Protein AF-A0A7W1CEH8-F1 (afdb_monomer)

Nearest PDB structures (foldseek):
  4mt0-assembly1_A  TM=3.495E-01  e=8.720E-01  Neisseria gonorrhoeae
  2zen-assembly1_A  TM=2.338E-01  e=1.319E+00  Homo sapiens
  3pbe-assembly1_A  TM=2.340E-01  e=1.484E+00  Homo sapiens
  2zeo-assembly1_A  TM=2.337E-01  e=1.772E+00  Homo sapiens
  1ek9-assembly1_A  TM=2.475E-01  e=8.737E+00  Escherichia coli

Foldseek 3Di:
DDDPDDDPPPDDDDDDDDDDDDDDDDDDDPDDDPDDDDPVNVLVVVQVVLVVLLVVQQADWDKDKDKDWDADPVRDTDDIKIWIWGWGWDQQPQDNLQIWIATQTQDIPNHGDPPSVVVVVVLVVVLVVDPHSVVSRVSRQVNQCPRPDLERAICCVSRPPVCSHPLNVVQKDKDFDDWDADPNDIDTDMDMDGNHDHLQWDWPPDDPDSGTYIGGNNRDPPVVSVVVVVVD

Solvent-accessible surface area (backbone atoms only — not comparable to full-atom values): 14421 Å² total; per-residue (Å²): 139,84,81,84,79,81,81,81,79,82,81,79,82,84,80,84,87,77,92,77,84,91,74,90,77,80,87,84,70,88,73,75,78,75,75,83,80,50,68,68,58,52,46,54,55,51,28,53,51,38,52,54,49,33,66,66,46,54,77,40,73,46,81,42,78,49,76,47,72,41,60,49,101,84,69,49,80,59,65,69,48,40,39,32,22,47,32,33,42,43,64,34,93,77,33,82,85,43,68,43,69,40,51,52,54,45,27,48,73,86,40,74,46,78,66,41,68,61,49,49,52,62,45,50,59,54,43,73,67,41,91,45,46,67,57,32,51,50,54,36,52,56,60,46,42,72,82,47,71,62,45,41,77,46,47,61,85,61,44,51,71,52,66,44,37,80,91,42,32,82,24,42,47,76,42,81,74,51,74,48,77,55,98,91,36,85,42,80,42,71,48,74,46,80,77,49,86,45,100,40,52,46,68,53,84,84,61,100,54,97,45,49,36,40,42,58,53,88,74,70,55,72,79,56,53,52,52,65,58,71,76,105

Radius of gyration: 21.06 Å; Cα contacts (8 Å, |Δi|>4): 273; chains: 1; bounding box: 41×47×66 Å

pLDDT: mean 75.73, std 22.01, range [20.2, 96.62]

Mean predicted aligned error: 11.99 Å

Secondary structure (DSSP, 8-state):
-----------------------PPPPPP--PPPPPPPHHHHHHHHHHHHHHHHHHHTT-EEEEEEEEEEE-TTS-EEEEEEEEEEEEEEEPSS-TT-EEEEEEEEEETTEEPTTHHHHHHHHHHHHHT-SSHHHHHHHHHHHHTTS--SEEEESTTTSTTGGGSTTTGGGEEEEEEEEEEETTEEEEEEEEEE-S--TTEEESSS-SSSSEEEEE--S--HHHHHHHHHT-

Structure (mmCIF, N/CA/C/O backbone):
data_AF-A0A7W1CEH8-F1
#
_entry.id   AF-A0A7W1CEH8-F1
#
loop_
_atom_site.group_PDB
_atom_site.id
_atom_site.type_symbol
_atom_site.label_atom_id
_atom_site.label_alt_id
_atom_site.label_comp_id
_atom_site.label_asym_id
_atom_site.label_entity_id
_atom_site.label_seq_id
_atom_site.pdbx_PDB_ins_code
_atom_site.Cartn_x
_atom_site.Cartn_y
_atom_site.Cartn_z
_atom_site.occupancy
_atom_site.B_iso_or_equiv
_atom_site.auth_seq_id
_atom_site.auth_comp_id
_atom_site.auth_asym_id
_atom_site.auth_atom_id
_atom_site.pdbx_PDB_model_num
ATOM 1 N N . MET A 1 1 ? 18.848 -18.559 11.351 1.00 27.53 1 MET A N 1
ATOM 2 C CA . MET A 1 1 ? 17.509 -18.908 10.829 1.00 27.53 1 MET A CA 1
ATOM 3 C C . MET A 1 1 ? 17.263 -17.982 9.643 1.00 27.53 1 MET A C 1
ATOM 5 O O . MET A 1 1 ? 16.991 -16.814 9.862 1.00 27.53 1 MET A O 1
ATOM 9 N N . PHE A 1 2 ? 17.531 -18.431 8.413 1.00 20.20 2 PHE A N 1
ATOM 10 C CA . PHE A 1 2 ? 17.452 -17.578 7.220 1.00 20.20 2 PHE A CA 1
ATOM 11 C C . PHE A 1 2 ? 16.154 -17.872 6.475 1.00 20.20 2 PHE A C 1
ATOM 13 O O . PHE A 1 2 ? 15.992 -18.946 5.897 1.00 20.20 2 PHE A O 1
ATOM 20 N N . THR A 1 3 ? 15.221 -16.930 6.518 1.00 22.50 3 THR A N 1
ATOM 21 C CA . THR A 1 3 ? 13.981 -16.992 5.746 1.00 22.50 3 THR A CA 1
ATOM 22 C C . THR A 1 3 ? 14.292 -16.497 4.335 1.00 22.50 3 THR A C 1
ATOM 24 O O . THR A 1 3 ? 14.464 -15.301 4.119 1.00 22.50 3 THR A O 1
ATOM 27 N N . LYS A 1 4 ? 14.408 -17.412 3.364 1.00 20.20 4 LYS A N 1
ATOM 28 C CA . LYS A 1 4 ? 14.313 -17.056 1.941 1.00 20.20 4 LYS A CA 1
ATOM 29 C C . LYS A 1 4 ? 12.867 -16.636 1.691 1.00 20.20 4 LYS A C 1
ATOM 31 O O . LYS A 1 4 ? 11.988 -17.491 1.646 1.00 20.20 4 LYS A O 1
ATOM 36 N N . ILE A 1 5 ? 12.623 -15.336 1.576 1.00 25.92 5 ILE A N 1
ATOM 37 C CA . ILE A 1 5 ? 11.317 -14.823 1.173 1.00 25.92 5 ILE A CA 1
ATOM 38 C C . ILE A 1 5 ? 11.322 -14.747 -0.354 1.00 25.92 5 ILE A C 1
ATOM 40 O O . ILE A 1 5 ? 11.948 -13.866 -0.938 1.00 25.92 5 ILE A O 1
ATOM 44 N N . ILE A 1 6 ? 10.670 -15.714 -0.998 1.00 23.81 6 ILE A N 1
ATOM 45 C CA . ILE A 1 6 ? 10.341 -15.639 -2.422 1.00 23.81 6 ILE A CA 1
ATOM 46 C C . ILE A 1 6 ? 9.022 -14.868 -2.491 1.00 23.81 6 ILE A C 1
AT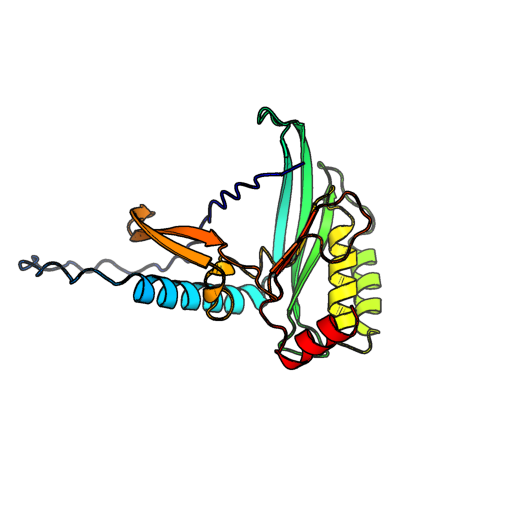OM 48 O O . ILE A 1 6 ? 7.963 -15.429 -2.230 1.00 23.81 6 ILE A O 1
ATOM 52 N N . HIS A 1 7 ? 9.091 -13.564 -2.761 1.00 26.02 7 HIS A N 1
ATOM 53 C CA . HIS A 1 7 ? 7.907 -12.790 -3.125 1.00 26.02 7 HIS A CA 1
ATOM 54 C C . HIS A 1 7 ? 7.617 -13.048 -4.603 1.00 26.02 7 HIS A C 1
ATOM 56 O O . HIS A 1 7 ? 8.257 -12.465 -5.474 1.00 26.02 7 HIS A O 1
ATOM 62 N N . THR A 1 8 ? 6.655 -13.920 -4.885 1.00 22.98 8 THR A N 1
ATOM 63 C CA . THR A 1 8 ? 5.988 -13.945 -6.187 1.00 22.98 8 THR A CA 1
ATOM 64 C C . THR A 1 8 ? 4.803 -12.992 -6.088 1.00 22.98 8 THR A C 1
ATOM 66 O O . THR A 1 8 ? 3.734 -13.366 -5.616 1.00 22.98 8 THR A O 1
ATOM 69 N N . VAL A 1 9 ? 5.013 -11.728 -6.457 1.00 26.33 9 VAL A N 1
ATOM 70 C CA . VAL A 1 9 ? 3.913 -10.776 -6.651 1.00 26.33 9 VAL A CA 1
ATOM 71 C C . VAL A 1 9 ? 3.359 -11.036 -8.047 1.00 26.33 9 VAL A C 1
ATOM 73 O O . VAL A 1 9 ? 3.998 -10.693 -9.038 1.00 26.33 9 VAL A O 1
ATOM 76 N N . ILE A 1 10 ? 2.199 -11.688 -8.132 1.00 24.56 10 ILE A N 1
ATOM 77 C CA . ILE A 1 10 ? 1.423 -11.742 -9.374 1.00 24.56 10 ILE A CA 1
ATOM 78 C C . ILE A 1 10 ? 0.701 -10.397 -9.478 1.00 24.56 10 ILE A C 1
ATOM 80 O O . ILE A 1 10 ? -0.306 -10.163 -8.810 1.00 24.56 10 ILE A O 1
ATOM 84 N N . LEU A 1 11 ? 1.276 -9.481 -10.257 1.00 26.28 11 LEU A N 1
ATOM 85 C CA . LEU A 1 11 ? 0.685 -8.182 -10.559 1.00 26.28 11 LEU A CA 1
ATOM 86 C C . LEU A 1 11 ? -0.515 -8.409 -11.486 1.00 26.28 11 LEU A C 1
ATOM 88 O O . LEU A 1 11 ? -0.344 -8.709 -12.663 1.00 26.28 11 LEU A O 1
ATOM 92 N N . THR A 1 12 ? -1.730 -8.292 -10.953 1.00 25.95 12 THR A N 1
ATOM 93 C CA . THR A 1 12 ? -2.938 -8.283 -11.788 1.00 25.95 12 THR A CA 1
ATOM 94 C C . THR A 1 12 ? -3.182 -6.835 -12.205 1.00 25.95 12 THR A C 1
ATOM 96 O O . THR A 1 12 ? -3.515 -5.998 -11.369 1.00 25.95 12 THR A O 1
ATOM 99 N N . VAL A 1 13 ? -2.927 -6.515 -13.474 1.00 28.27 13 VAL A N 1
ATOM 100 C CA . VAL A 1 13 ? -3.130 -5.170 -14.031 1.00 28.27 13 VAL A CA 1
ATOM 101 C C . VAL A 1 13 ? -4.630 -4.927 -14.197 1.00 28.27 13 VAL A C 1
ATOM 103 O O . VAL A 1 13 ? -5.309 -5.688 -14.879 1.00 28.27 13 VAL A O 1
ATOM 106 N N . LEU A 1 14 ? -5.145 -3.869 -13.566 1.00 26.12 14 LEU A N 1
ATOM 107 C CA . LEU A 1 14 ? -6.523 -3.408 -13.726 1.00 26.12 14 LEU A CA 1
ATOM 108 C C . LEU A 1 14 ? -6.631 -2.615 -15.043 1.00 26.12 14 LEU A C 1
ATOM 110 O O . LEU A 1 14 ? -6.058 -1.532 -15.171 1.00 26.12 14 LEU A O 1
ATOM 114 N N . THR A 1 15 ? -7.325 -3.159 -16.041 1.00 30.92 15 THR A N 1
ATOM 115 C CA . THR A 1 15 ? -7.464 -2.558 -17.376 1.00 30.92 15 THR A CA 1
ATOM 116 C C . THR A 1 15 ? -8.566 -1.490 -17.398 1.00 30.92 15 THR A C 1
ATOM 118 O O . THR A 1 15 ? -9.735 -1.777 -17.147 1.00 30.92 15 THR A O 1
ATOM 121 N N . ALA A 1 16 ? -8.221 -0.248 -17.755 1.00 28.41 16 ALA A N 1
ATOM 122 C CA . ALA A 1 16 ? -9.200 0.774 -18.130 1.00 28.41 16 ALA A CA 1
ATOM 123 C C . ALA A 1 16 ? -9.732 0.489 -19.549 1.00 28.41 16 ALA A C 1
ATOM 125 O O . ALA A 1 16 ? -8.965 0.428 -20.516 1.00 28.41 16 ALA A O 1
ATOM 126 N N . ILE A 1 17 ? -11.047 0.296 -19.672 1.00 31.36 17 ILE A N 1
ATOM 127 C CA . ILE A 1 17 ? -11.727 -0.005 -20.937 1.00 31.36 17 ILE A CA 1
ATOM 128 C C . ILE A 1 17 ? -11.914 1.298 -21.726 1.00 31.36 17 ILE A C 1
ATOM 130 O O . ILE A 1 17 ? -12.675 2.170 -21.316 1.00 31.36 17 ILE A O 1
ATOM 134 N N . PHE A 1 18 ? -11.258 1.412 -22.883 1.00 34.69 18 PHE A N 1
ATOM 135 C CA . PHE A 1 18 ? -11.579 2.414 -23.903 1.00 34.69 18 PHE A CA 1
ATOM 136 C C . PHE A 1 18 ? -12.216 1.720 -25.108 1.00 34.69 18 PHE A C 1
ATOM 138 O O . PHE A 1 18 ? -11.575 0.920 -25.789 1.00 34.69 18 PHE A O 1
ATOM 145 N N . THR A 1 19 ? -13.482 2.033 -25.371 1.00 32.28 19 THR A N 1
ATOM 146 C CA . THR A 1 19 ? -14.221 1.567 -26.548 1.00 32.28 19 THR A CA 1
ATOM 147 C C . THR A 1 19 ? -13.873 2.461 -27.736 1.00 32.28 19 THR A C 1
ATOM 149 O O . THR A 1 19 ? -14.215 3.641 -27.730 1.00 32.28 19 THR A O 1
ATOM 152 N N . PHE A 1 20 ? -13.230 1.917 -28.771 1.00 41.19 20 PHE A N 1
ATOM 153 C CA . PHE A 1 20 ? -13.067 2.611 -30.051 1.00 41.19 20 PHE A CA 1
ATOM 154 C C . PHE A 1 20 ? -13.723 1.831 -31.190 1.00 41.19 20 PHE A C 1
ATOM 156 O O . PHE A 1 20 ? -13.649 0.606 -31.268 1.00 41.19 20 PHE A O 1
ATOM 163 N N . ALA A 1 21 ? -14.412 2.590 -32.043 1.00 39.88 21 ALA A N 1
ATOM 164 C CA . ALA A 1 21 ? -15.161 2.128 -33.200 1.00 39.88 21 ALA A CA 1
ATOM 165 C C . ALA A 1 21 ? -14.252 1.478 -34.256 1.00 39.88 21 ALA A C 1
ATOM 167 O O . ALA A 1 21 ? -13.140 1.939 -34.509 1.00 39.88 21 ALA A O 1
ATOM 168 N N . GLN A 1 22 ? -14.758 0.421 -34.896 1.00 35.69 22 GLN A N 1
ATOM 169 C CA . GLN A 1 22 ? -14.076 -0.294 -35.972 1.00 35.69 22 GLN A CA 1
ATOM 170 C C . GLN A 1 22 ? -14.000 0.570 -37.237 1.00 35.69 22 GLN A C 1
ATOM 172 O O . GLN A 1 22 ? -15.024 0.901 -37.833 1.00 35.69 22 GLN A O 1
ATOM 177 N N . THR A 1 23 ? -12.787 0.877 -37.688 1.00 42.22 23 THR A N 1
ATOM 178 C CA . THR A 1 23 ? -12.521 1.316 -39.061 1.00 42.22 23 THR A CA 1
ATOM 179 C C . THR A 1 23 ? -11.748 0.219 -39.791 1.00 42.22 23 THR A C 1
ATOM 181 O O . THR A 1 23 ? -10.824 -0.392 -39.256 1.00 42.22 23 THR A O 1
ATOM 184 N N . SER A 1 24 ? -12.170 -0.082 -41.017 1.00 46.72 24 SER A N 1
ATOM 185 C CA . SER A 1 24 ? -11.573 -1.094 -41.890 1.00 46.72 24 SER A CA 1
ATOM 186 C C . SER A 1 24 ? -10.144 -0.708 -42.285 1.00 46.72 24 SER A C 1
ATOM 188 O O . SER A 1 24 ? -9.945 0.328 -42.921 1.00 46.72 24 SER A O 1
ATOM 190 N N . SER A 1 25 ? -9.154 -1.531 -41.928 1.00 44.56 25 SER A N 1
ATOM 191 C CA . SER A 1 25 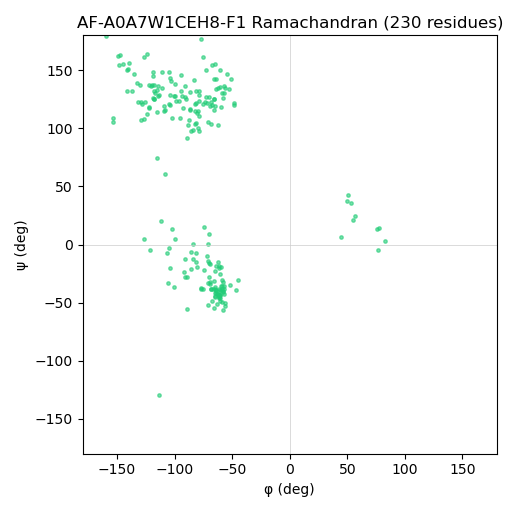? -7.745 -1.291 -42.264 1.00 44.56 25 SER A CA 1
ATOM 192 C C . SER A 1 25 ? -7.381 -1.769 -43.683 1.00 44.56 25 SER A C 1
ATOM 194 O O . SER A 1 25 ? -7.846 -2.831 -44.103 1.00 44.56 25 SER A O 1
ATOM 196 N N . PRO A 1 26 ? -6.528 -1.030 -44.419 1.00 56.03 26 PRO A N 1
ATOM 197 C CA . PRO A 1 26 ? -5.922 -1.487 -45.669 1.00 56.03 26 PRO A CA 1
ATOM 198 C C . PRO A 1 26 ? -4.792 -2.514 -45.432 1.00 56.03 26 PRO A C 1
ATOM 200 O O . PRO A 1 26 ? -4.249 -2.626 -44.335 1.00 56.03 26 PRO A O 1
ATOM 203 N N . VAL A 1 27 ? -4.462 -3.266 -46.488 1.00 54.53 27 VAL A N 1
ATOM 204 C CA . VAL A 1 27 ? -3.486 -4.377 -46.542 1.00 54.53 27 VAL A CA 1
ATOM 205 C C . VAL A 1 27 ? -2.101 -3.978 -45.987 1.00 54.53 27 VAL A C 1
ATOM 207 O O . VAL A 1 27 ? -1.590 -2.928 -46.381 1.00 54.53 27 VAL A O 1
ATOM 210 N N . PRO A 1 28 ? -1.455 -4.801 -45.130 1.00 52.81 28 PRO A N 1
ATOM 211 C CA . PRO A 1 28 ? -0.172 -4.458 -44.524 1.00 52.81 28 PRO A CA 1
ATOM 212 C C . PRO A 1 28 ? 1.000 -4.680 -45.492 1.00 52.81 28 PRO A C 1
ATOM 214 O O . PRO A 1 28 ? 1.230 -5.781 -45.994 1.00 52.81 28 PRO A O 1
ATOM 217 N N . THR A 1 29 ? 1.773 -3.622 -45.727 1.00 46.31 29 THR A N 1
ATOM 218 C CA . THR A 1 29 ? 3.130 -3.656 -46.297 1.00 46.31 29 THR A CA 1
ATOM 219 C C . THR A 1 29 ? 4.087 -4.382 -45.330 1.00 46.31 29 THR A C 1
ATOM 221 O O . THR 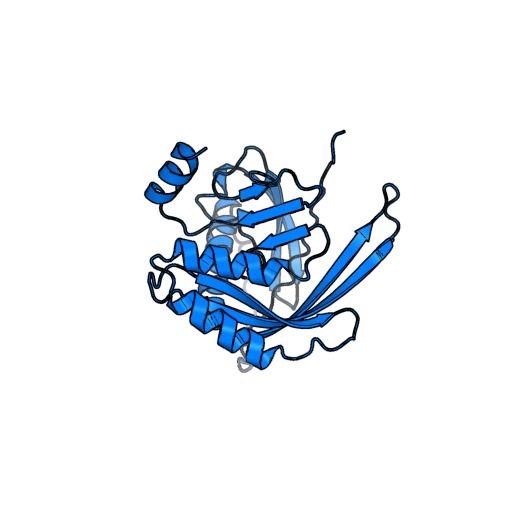A 1 29 ? 3.823 -4.383 -44.126 1.00 46.31 29 THR A O 1
ATOM 224 N N . PRO A 1 30 ? 5.213 -4.976 -45.788 1.00 46.62 30 PRO A N 1
ATOM 225 C CA . PRO A 1 30 ? 6.159 -5.661 -44.909 1.00 46.62 30 PRO A CA 1
ATOM 226 C C . PRO A 1 30 ? 6.755 -4.660 -43.918 1.00 46.62 30 PRO A C 1
ATOM 228 O O . PRO A 1 30 ? 7.602 -3.838 -44.269 1.00 46.62 30 PRO A O 1
ATOM 231 N N . GLN A 1 31 ? 6.273 -4.701 -42.679 1.00 43.41 31 GLN A N 1
ATOM 232 C CA . GLN A 1 31 ? 6.819 -3.919 -41.583 1.00 43.41 31 GLN A CA 1
ATOM 233 C C . GLN A 1 31 ? 8.231 -4.436 -41.310 1.00 43.41 31 GLN A C 1
ATOM 235 O O . GLN A 1 31 ? 8.420 -5.589 -40.924 1.00 43.41 31 GLN A O 1
ATOM 240 N N . SER A 1 32 ? 9.230 -3.582 -41.521 1.00 43.94 32 SER A N 1
ATOM 241 C CA . SER A 1 32 ? 10.563 -3.766 -40.955 1.00 43.94 32 SER A CA 1
ATOM 242 C C . SER A 1 32 ? 10.415 -4.084 -39.468 1.00 43.94 32 SER A C 1
ATOM 244 O O . SER A 1 32 ? 9.806 -3.288 -38.747 1.00 43.94 32 SER A O 1
ATOM 246 N N . SER A 1 33 ? 10.925 -5.237 -39.024 1.00 48.44 33 SER A N 1
ATOM 247 C CA . SER A 1 33 ? 10.869 -5.651 -37.622 1.00 48.44 33 SER A CA 1
ATOM 248 C C . SER A 1 33 ? 11.333 -4.490 -36.736 1.00 48.44 33 SER A C 1
ATOM 250 O O . SER A 1 33 ? 12.456 -4.013 -36.934 1.00 48.44 33 SER A O 1
ATOM 252 N N . PRO A 1 34 ? 10.499 -3.984 -35.808 1.00 57.22 34 PRO A N 1
ATOM 253 C CA . PRO A 1 34 ? 10.901 -2.879 -34.951 1.00 57.2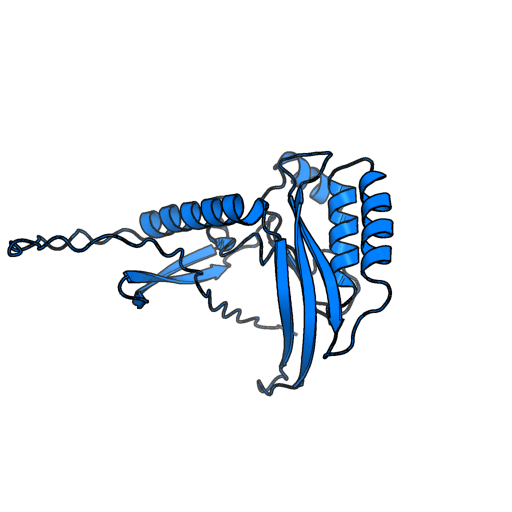2 34 PRO A CA 1
ATOM 254 C C . PRO A 1 34 ? 12.174 -3.270 -34.196 1.00 57.22 34 PRO A C 1
ATOM 256 O O . PRO A 1 34 ? 12.298 -4.401 -33.717 1.00 57.22 34 PRO A O 1
ATOM 259 N N . SER A 1 35 ? 13.140 -2.350 -34.121 1.00 57.16 35 SER A N 1
ATOM 260 C CA . SER A 1 35 ? 14.366 -2.551 -33.344 1.00 57.16 35 SER A CA 1
ATOM 261 C C . SER A 1 35 ? 14.018 -3.007 -31.920 1.00 57.16 35 SER A C 1
ATOM 263 O O . SER A 1 35 ? 13.023 -2.537 -31.361 1.00 57.16 35 SER A O 1
ATOM 265 N N . PRO A 1 36 ? 14.794 -3.926 -31.316 1.00 79.50 36 PRO A N 1
ATOM 266 C CA . PRO A 1 36 ? 14.470 -4.448 -29.996 1.00 79.50 36 PRO A CA 1
ATOM 267 C C . PRO A 1 36 ? 14.430 -3.302 -28.979 1.00 79.50 36 PRO A C 1
ATOM 269 O O . PRO A 1 36 ? 15.427 -2.614 -28.766 1.00 79.50 36 PRO A O 1
ATOM 272 N N . VAL A 1 37 ? 13.261 -3.088 -28.368 1.00 84.94 37 VAL A N 1
ATOM 273 C CA . VAL A 1 37 ? 13.069 -2.113 -27.286 1.00 84.94 37 VAL A CA 1
ATOM 274 C C . VAL A 1 37 ? 14.035 -2.448 -26.148 1.00 84.94 37 VAL A C 1
ATOM 276 O O . VAL A 1 37 ? 14.128 -3.603 -25.730 1.00 84.94 37 VAL A O 1
ATOM 279 N N . SER A 1 38 ? 14.773 -1.450 -25.660 1.00 92.75 38 SER A N 1
ATOM 280 C CA . SER A 1 38 ? 15.748 -1.656 -24.587 1.00 92.75 38 SER A CA 1
ATOM 281 C C . SER A 1 38 ? 15.060 -1.879 -23.235 1.00 92.75 38 SER A C 1
ATOM 283 O O . SER A 1 38 ? 13.992 -1.321 -22.981 1.00 92.75 38 SER A O 1
ATOM 285 N N . LEU A 1 39 ? 15.692 -2.642 -22.337 1.00 91.62 39 LEU A N 1
ATOM 286 C CA . LEU A 1 39 ? 15.183 -2.835 -20.973 1.00 91.62 39 LEU A CA 1
ATOM 287 C C . LEU A 1 39 ? 15.013 -1.500 -20.234 1.00 91.62 39 LEU A C 1
ATOM 289 O O . LEU A 1 39 ? 14.020 -1.320 -19.542 1.00 91.62 39 LEU A O 1
ATOM 293 N N . GLU A 1 40 ? 15.930 -0.549 -20.418 1.00 93.56 40 GLU A N 1
ATOM 294 C CA . GLU A 1 40 ? 15.835 0.762 -19.764 1.00 93.56 40 GLU A CA 1
ATOM 295 C C . GLU A 1 40 ? 14.608 1.551 -20.233 1.00 93.56 40 GLU A C 1
ATOM 297 O O . GLU A 1 40 ? 13.911 2.169 -19.428 1.00 93.56 40 GLU A O 1
ATOM 302 N N . THR A 1 41 ? 14.294 1.473 -21.529 1.00 93.12 41 THR A N 1
ATOM 303 C CA . THR A 1 41 ? 13.070 2.061 -22.085 1.00 93.12 41 THR A CA 1
ATOM 304 C C . THR A 1 41 ? 11.833 1.423 -21.459 1.00 93.12 41 THR A C 1
ATOM 306 O O . THR A 1 41 ? 10.936 2.142 -21.031 1.00 93.12 41 THR A O 1
ATOM 309 N N . ILE A 1 42 ? 11.802 0.090 -21.342 1.00 93.38 42 ILE A N 1
ATOM 310 C CA . ILE A 1 42 ? 10.678 -0.633 -20.728 1.00 93.38 42 ILE A CA 1
ATOM 311 C C . ILE A 1 42 ? 10.493 -0.200 -19.267 1.00 93.38 42 ILE A C 1
ATOM 313 O O . ILE A 1 42 ? 9.379 0.123 -18.866 1.00 93.38 42 ILE A O 1
ATOM 317 N N . LEU A 1 43 ? 11.571 -0.160 -18.475 1.00 94.06 43 LEU A N 1
ATOM 318 C CA . LEU A 1 43 ? 11.509 0.218 -17.059 1.00 94.06 43 LEU A CA 1
ATOM 319 C C . LEU A 1 43 ? 11.054 1.669 -16.870 1.00 94.06 43 LEU A C 1
ATOM 321 O O . LEU A 1 43 ? 10.247 1.944 -15.986 1.00 94.06 43 LEU A O 1
ATOM 325 N N . THR A 1 44 ? 11.534 2.579 -17.719 1.00 93.06 44 THR A N 1
ATOM 326 C CA . THR A 1 44 ? 11.151 3.997 -17.688 1.00 93.06 44 THR A CA 1
ATOM 327 C C . THR A 1 44 ? 9.673 4.193 -18.021 1.00 93.06 44 THR A C 1
ATOM 329 O O . THR A 1 44 ? 8.982 4.939 -17.332 1.00 93.06 44 THR A O 1
ATOM 332 N N . GLU A 1 45 ? 9.157 3.513 -19.046 1.00 92.56 45 GLU A N 1
ATOM 333 C CA . GLU A 1 45 ? 7.728 3.591 -19.370 1.00 92.56 45 GLU A CA 1
ATOM 334 C C . GLU A 1 45 ? 6.864 2.929 -18.292 1.00 92.56 45 GLU A C 1
ATOM 336 O O . GLU A 1 45 ? 5.822 3.469 -17.927 1.00 92.56 45 GLU A O 1
ATOM 341 N N . ALA A 1 46 ? 7.313 1.810 -17.717 1.00 91.38 46 ALA A N 1
ATOM 342 C CA . ALA A 1 46 ? 6.600 1.143 -16.632 1.00 91.38 46 ALA A CA 1
ATOM 343 C C . ALA A 1 46 ? 6.533 2.008 -15.358 1.00 91.38 46 ALA A C 1
ATOM 345 O O . ALA A 1 46 ? 5.486 2.071 -14.718 1.00 91.38 46 ALA A O 1
ATOM 346 N N . GLU A 1 47 ? 7.595 2.746 -15.025 1.00 91.38 47 GLU A N 1
ATOM 347 C CA . GLU A 1 47 ? 7.571 3.725 -13.931 1.00 91.38 47 GLU A CA 1
ATOM 348 C C . GLU A 1 47 ? 6.532 4.829 -14.163 1.00 91.38 47 GLU A C 1
ATOM 350 O O . GLU A 1 47 ? 5.776 5.154 -13.247 1.00 91.38 47 GLU A O 1
ATOM 355 N N . LYS A 1 48 ? 6.438 5.375 -15.383 1.00 91.25 48 LYS A N 1
ATOM 356 C CA . LYS A 1 48 ? 5.404 6.373 -15.707 1.00 91.25 48 LYS A CA 1
ATOM 357 C C . LYS A 1 48 ? 4.000 5.817 -15.480 1.00 91.25 48 LYS A C 1
ATOM 359 O O . LYS A 1 48 ? 3.140 6.539 -14.985 1.00 91.25 48 LYS A O 1
ATOM 364 N N . GLN A 1 49 ? 3.772 4.540 -15.799 1.00 89.94 49 GLN A N 1
ATOM 365 C CA . GLN A 1 49 ? 2.493 3.883 -15.517 1.00 89.94 49 GLN A CA 1
ATOM 366 C C . GLN A 1 49 ? 2.246 3.724 -14.012 1.00 89.94 49 GLN A C 1
ATOM 368 O O . GLN A 1 49 ? 1.122 3.935 -13.570 1.00 89.94 49 GLN A O 1
ATOM 373 N N . THR A 1 50 ? 3.271 3.423 -13.207 1.00 87.31 50 THR A N 1
ATOM 374 C CA . THR A 1 50 ? 3.155 3.408 -11.737 1.00 87.31 50 THR A CA 1
ATOM 375 C C . THR A 1 50 ? 2.793 4.786 -11.175 1.00 87.31 50 THR A C 1
ATOM 377 O O . THR A 1 50 ? 1.929 4.879 -10.303 1.00 87.31 50 THR A O 1
ATOM 380 N N . ILE A 1 51 ? 3.405 5.859 -11.686 1.00 86.50 51 ILE A N 1
ATOM 381 C CA . ILE A 1 51 ? 3.080 7.237 -11.284 1.00 86.50 51 ILE A CA 1
ATOM 382 C C . ILE A 1 51 ? 1.629 7.562 -11.654 1.00 86.50 51 ILE A C 1
ATOM 384 O O . ILE A 1 51 ? 0.850 7.951 -10.786 1.00 86.50 51 ILE A O 1
ATOM 388 N N . ALA A 1 52 ? 1.239 7.312 -12.907 1.00 87.19 52 ALA A N 1
ATOM 389 C CA . ALA A 1 52 ? -0.122 7.550 -13.379 1.00 87.19 52 ALA A CA 1
ATOM 390 C C . ALA A 1 52 ? -1.159 6.720 -12.606 1.00 87.19 52 ALA A C 1
ATOM 392 O O . ALA A 1 52 ? -2.242 7.214 -12.291 1.00 87.19 52 ALA A O 1
ATOM 393 N N . TYR A 1 53 ? -0.841 5.466 -12.266 1.00 86.38 53 TYR A N 1
ATOM 394 C CA . TYR A 1 53 ? -1.672 4.649 -11.386 1.00 86.38 53 TYR A CA 1
ATOM 395 C C . TYR A 1 53 ? -1.883 5.369 -10.057 1.00 86.38 53 TYR A C 1
ATOM 397 O O . TYR A 1 53 ? -3.027 5.586 -9.670 1.00 86.38 53 TYR A O 1
ATOM 405 N N . ARG A 1 54 ? -0.805 5.799 -9.393 1.00 84.31 54 ARG A N 1
ATOM 406 C CA . ARG A 1 54 ? -0.893 6.431 -8.074 1.00 84.31 54 ARG A CA 1
ATOM 407 C C . ARG A 1 54 ? -1.688 7.734 -8.096 1.00 84.31 54 ARG A C 1
ATOM 409 O O . ARG A 1 54 ? -2.506 7.953 -7.207 1.00 84.31 54 ARG A O 1
ATOM 416 N N . GLU A 1 55 ? -1.479 8.571 -9.109 1.00 83.50 55 GLU A N 1
ATOM 417 C CA . GLU A 1 55 ? -2.215 9.829 -9.288 1.00 83.50 55 GLU A CA 1
ATOM 418 C C . GLU A 1 55 ? -3.722 9.591 -9.446 1.00 83.50 55 GLU A C 1
ATOM 420 O O . GLU A 1 55 ? -4.526 10.268 -8.806 1.00 83.50 55 GLU A O 1
ATOM 425 N N . ASN A 1 56 ? -4.114 8.584 -10.231 1.00 84.00 56 ASN A N 1
ATOM 426 C CA . ASN A 1 56 ? -5.522 8.207 -10.383 1.00 84.00 56 ASN A CA 1
ATOM 427 C C . ASN A 1 56 ? -6.086 7.536 -9.121 1.00 84.00 56 ASN A C 1
ATOM 429 O O . ASN A 1 56 ? -7.263 7.696 -8.798 1.00 84.00 56 ASN A O 1
ATOM 433 N N . PHE A 1 57 ? -5.248 6.796 -8.396 1.00 83.56 57 PHE A N 1
ATOM 434 C CA . PHE A 1 57 ? -5.630 6.077 -7.184 1.00 83.56 57 PHE A CA 1
ATOM 435 C C . PHE A 1 57 ? -5.824 7.007 -5.979 1.00 83.56 57 PHE A C 1
ATOM 437 O O . PHE A 1 57 ? -6.544 6.657 -5.047 1.00 83.56 57 PHE A O 1
ATOM 444 N N . ALA A 1 58 ? -5.230 8.206 -6.001 1.00 74.75 58 ALA A N 1
ATOM 445 C CA . ALA A 1 58 ? -5.228 9.153 -4.886 1.00 74.75 58 ALA A CA 1
ATOM 446 C C . ALA A 1 58 ? -6.625 9.614 -4.425 1.00 74.75 58 ALA A C 1
ATOM 448 O O . ALA A 1 58 ? -6.767 10.068 -3.295 1.00 74.75 58 ALA A O 1
ATOM 449 N N . ASN A 1 59 ? -7.651 9.465 -5.269 1.00 74.31 59 ASN A N 1
ATOM 450 C CA . ASN A 1 59 ? -9.038 9.835 -4.966 1.00 74.31 59 ASN A CA 1
ATOM 451 C C . ASN A 1 59 ? -9.975 8.619 -4.843 1.00 74.31 59 ASN A C 1
ATOM 453 O O . ASN A 1 59 ? -11.190 8.750 -5.004 1.00 74.31 59 ASN A O 1
ATOM 457 N N . LEU A 1 60 ? -9.433 7.420 -4.606 1.00 85.12 60 LEU A N 1
ATOM 458 C CA . LEU A 1 60 ? -10.234 6.203 -4.554 1.00 85.12 60 LEU A CA 1
ATOM 459 C C . LEU A 1 60 ? -10.968 6.044 -3.213 1.00 85.12 60 LEU A C 1
ATOM 461 O O . LEU A 1 60 ? -10.361 6.104 -2.142 1.00 85.12 60 LEU A O 1
ATOM 465 N N . LEU A 1 61 ? -12.262 5.728 -3.308 1.00 90.00 61 LEU A N 1
ATOM 466 C CA . LEU A 1 61 ? -13.071 5.100 -2.266 1.00 90.00 61 LEU A CA 1
ATOM 467 C C . LEU A 1 61 ? -13.562 3.753 -2.807 1.00 90.00 61 LEU A C 1
ATOM 469 O O . LEU A 1 61 ? -14.172 3.707 -3.876 1.00 90.00 61 LEU A O 1
ATOM 473 N N . ALA A 1 62 ? -13.291 2.666 -2.091 1.00 92.62 62 ALA A N 1
ATOM 474 C CA . ALA A 1 62 ? -13.636 1.318 -2.532 1.00 92.62 62 ALA A CA 1
ATOM 475 C C . ALA A 1 62 ? -13.969 0.398 -1.354 1.00 92.62 62 ALA A C 1
ATOM 477 O O . ALA A 1 62 ? -13.610 0.666 -0.210 1.00 92.62 62 ALA A O 1
ATOM 478 N N . GLU A 1 63 ? -14.618 -0.724 -1.646 1.00 93.88 63 GLU A N 1
ATOM 479 C CA . GLU A 1 63 ? -14.644 -1.870 -0.740 1.00 93.88 63 GLU A CA 1
ATOM 480 C C . GLU A 1 63 ? -13.408 -2.740 -1.020 1.00 93.88 63 GLU A C 1
ATOM 482 O O . GLU A 1 63 ? -13.109 -3.058 -2.172 1.00 93.88 63 GLU A O 1
ATOM 487 N N . GLU A 1 64 ? -12.668 -3.116 0.024 1.00 92.31 64 GLU A N 1
ATOM 488 C CA . GLU A 1 64 ? -11.465 -3.950 -0.065 1.00 92.31 64 GLU A CA 1
ATOM 489 C C . GLU A 1 64 ? -11.655 -5.232 0.751 1.00 92.31 64 GLU A C 1
ATOM 491 O O . GLU A 1 64 ? -12.098 -5.184 1.901 1.00 92.31 64 GLU A O 1
ATOM 496 N N . ALA A 1 65 ? -11.249 -6.372 0.185 1.00 92.81 65 ALA A N 1
ATOM 497 C CA . ALA A 1 65 ? -11.111 -7.633 0.903 1.00 92.81 65 ALA A CA 1
ATOM 498 C C . ALA A 1 65 ? -9.639 -8.073 0.930 1.00 92.81 65 ALA A C 1
ATOM 500 O O . ALA A 1 65 ? -9.060 -8.432 -0.096 1.00 92.81 65 ALA A O 1
ATOM 501 N N . LYS A 1 66 ? -9.039 -8.092 2.122 1.00 89.12 66 LYS A N 1
ATOM 502 C CA . LYS A 1 66 ? -7.670 -8.558 2.358 1.00 89.12 66 LYS A CA 1
ATOM 503 C C . LYS A 1 66 ? -7.691 -9.993 2.883 1.00 89.12 66 LYS A C 1
ATOM 505 O O . LYS A 1 66 ? -8.294 -10.279 3.919 1.00 89.12 66 LYS A O 1
ATOM 510 N N . VAL A 1 67 ? -7.006 -10.896 2.184 1.00 88.88 67 VAL A N 1
ATOM 511 C CA . VAL A 1 67 ? -6.887 -12.309 2.566 1.00 88.88 67 VAL A CA 1
ATOM 512 C C . VAL A 1 67 ? -5.466 -12.598 3.033 1.00 88.88 67 VAL A C 1
ATOM 514 O O . VAL A 1 67 ? -4.509 -12.467 2.277 1.00 88.88 67 VAL A O 1
ATOM 517 N N . PHE A 1 68 ? -5.336 -13.031 4.282 1.00 86.25 68 PHE A N 1
ATOM 518 C CA . PHE A 1 68 ? -4.090 -13.522 4.856 1.00 86.25 68 PHE A CA 1
ATOM 519 C C . PHE A 1 68 ? -4.107 -15.039 4.864 1.00 86.25 68 PHE A C 1
ATOM 521 O O . PHE A 1 68 ? -5.024 -15.641 5.423 1.00 86.25 68 PHE A O 1
ATOM 528 N N . GLU A 1 69 ? -3.068 -15.655 4.319 1.00 86.56 69 GLU A N 1
ATOM 529 C CA . GLU A 1 69 ? -2.896 -17.101 4.345 1.00 86.56 69 GLU A CA 1
ATOM 530 C C . GLU A 1 69 ? -1.504 -17.440 4.872 1.00 86.56 69 GLU A C 1
ATOM 532 O O . GLU A 1 69 ? -0.485 -16.993 4.343 1.00 86.56 69 GLU A O 1
ATOM 537 N N . LYS A 1 70 ? -1.456 -18.198 5.970 1.00 82.44 70 LYS A N 1
ATOM 538 C CA . LYS A 1 70 ? -0.198 -18.658 6.553 1.00 82.44 70 LYS A CA 1
ATOM 539 C C . LYS A 1 70 ? 0.169 -20.003 5.950 1.00 82.44 70 LYS A C 1
ATOM 541 O O . LYS A 1 70 ? -0.605 -20.944 6.056 1.00 82.44 70 LYS A O 1
ATOM 546 N N . TYR A 1 71 ? 1.381 -20.119 5.427 1.00 82.56 71 TYR A N 1
ATOM 547 C CA . TYR A 1 71 ? 1.920 -21.382 4.930 1.00 82.56 71 TYR A CA 1
ATOM 548 C C . TYR A 1 71 ? 2.923 -21.967 5.927 1.00 82.56 71 TYR A C 1
ATOM 550 O O . TYR A 1 71 ? 3.693 -21.236 6.558 1.00 82.56 71 TYR A O 1
ATOM 558 N N . ASP A 1 72 ? 2.905 -23.287 6.104 1.00 80.12 72 ASP A N 1
ATOM 559 C CA . ASP A 1 72 ? 3.928 -23.979 6.885 1.00 80.12 72 ASP A CA 1
ATOM 560 C C . ASP A 1 72 ? 5.244 -24.141 6.096 1.00 80.12 72 ASP A C 1
ATOM 562 O O . ASP A 1 72 ? 5.356 -23.784 4.923 1.00 80.12 72 ASP A O 1
ATOM 566 N N . LYS A 1 73 ? 6.274 -24.712 6.736 1.00 83.12 73 LYS A N 1
ATOM 567 C CA . LYS A 1 73 ? 7.588 -24.938 6.099 1.00 83.12 73 LYS A CA 1
ATOM 568 C C . LYS A 1 73 ? 7.540 -25.883 4.887 1.00 83.12 73 LYS A C 1
ATOM 570 O O . LYS A 1 73 ? 8.524 -25.961 4.159 1.00 83.12 73 LYS A O 1
ATOM 575 N N . LYS A 1 74 ? 6.451 -26.633 4.708 1.00 87.25 74 LYS A N 1
ATOM 576 C CA . LYS A 1 74 ? 6.224 -27.555 3.589 1.00 87.25 74 LYS A CA 1
ATOM 577 C C . LYS A 1 74 ? 5.330 -26.930 2.510 1.00 87.25 74 LYS A C 1
ATOM 579 O O . LYS A 1 74 ? 4.985 -27.620 1.557 1.00 87.25 74 LYS A O 1
ATOM 584 N N . GLY A 1 75 ? 4.957 -25.655 2.654 1.00 81.94 75 GLY A N 1
ATOM 585 C CA . GLY A 1 75 ? 4.069 -24.956 1.728 1.00 81.94 75 GLY A CA 1
ATOM 586 C C . GLY A 1 75 ? 2.599 -25.351 1.870 1.00 81.94 75 GLY A C 1
ATOM 587 O O . GLY A 1 75 ? 1.802 -25.025 0.997 1.00 81.94 75 GLY A O 1
ATOM 588 N N . LYS A 1 76 ? 2.207 -26.046 2.946 1.00 84.88 76 LYS A N 1
ATOM 589 C CA . LYS A 1 76 ? 0.797 -26.352 3.199 1.00 84.88 76 LYS A CA 1
ATOM 590 C C . LYS A 1 76 ? 0.112 -25.118 3.784 1.00 84.88 76 LYS A C 1
ATOM 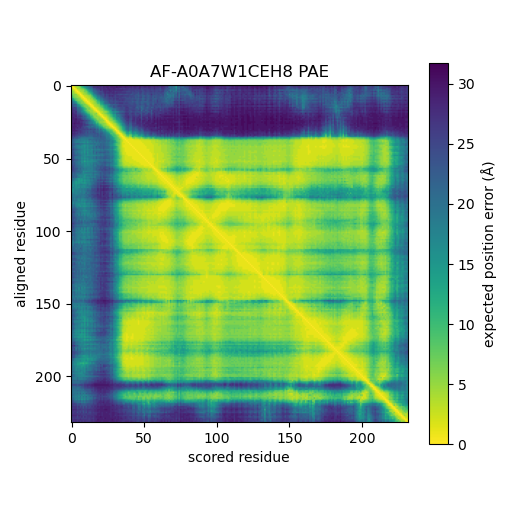592 O O . LYS A 1 76 ? 0.593 -24.556 4.771 1.00 84.88 76 LYS A O 1
ATOM 597 N N . ALA A 1 77 ? -1.015 -24.729 3.189 1.00 79.56 77 ALA A N 1
ATOM 598 C CA . ALA A 1 77 ? -1.879 -23.686 3.725 1.00 79.56 77 ALA A CA 1
ATOM 599 C C . ALA A 1 77 ? -2.373 -24.063 5.134 1.00 79.56 77 ALA A C 1
ATOM 601 O O . ALA A 1 77 ? -2.828 -25.185 5.380 1.00 79.56 77 ALA A O 1
ATOM 602 N N . GLY A 1 78 ? -2.229 -23.126 6.062 1.00 78.00 78 GLY A N 1
ATOM 603 C CA . GLY A 1 78 ? -2.681 -23.192 7.445 1.00 78.00 78 GLY A CA 1
ATOM 604 C C . GLY A 1 78 ? -3.792 -22.176 7.693 1.00 78.00 78 GLY A C 1
ATOM 605 O O . GLY A 1 78 ? -4.771 -22.122 6.955 1.00 78.00 78 GLY A O 1
ATOM 606 N N . ASP A 1 79 ? -3.648 -21.372 8.748 1.00 83.88 79 ASP A N 1
ATOM 607 C CA . ASP A 1 79 ? -4.635 -20.357 9.116 1.00 83.88 79 ASP A CA 1
ATOM 608 C C . ASP A 1 79 ? -4.878 -19.349 7.985 1.00 83.88 79 ASP A C 1
ATOM 610 O O . ASP A 1 79 ? -3.952 -18.665 7.535 1.00 83.88 79 ASP A O 1
ATOM 614 N N . LYS A 1 80 ? -6.152 -19.192 7.615 1.00 88.50 80 LYS A N 1
ATOM 615 C CA . LYS A 1 80 ? -6.648 -18.128 6.742 1.00 88.50 80 LYS A CA 1
ATOM 616 C C . LYS A 1 80 ? -7.365 -17.062 7.573 1.00 88.50 80 LYS A C 1
ATOM 618 O O . LYS A 1 80 ? -8.037 -17.391 8.551 1.00 88.50 80 LYS A O 1
ATOM 623 N N . ARG A 1 81 ? -7.220 -15.792 7.204 1.00 87.75 81 ARG A N 1
ATOM 624 C CA . ARG A 1 81 ? -8.043 -14.685 7.709 1.00 87.75 81 ARG A CA 1
ATOM 625 C C . ARG A 1 81 ? -8.512 -13.823 6.547 1.00 87.75 81 ARG A C 1
ATOM 627 O O . ARG A 1 81 ? -7.718 -13.529 5.662 1.00 87.75 81 ARG A O 1
ATOM 634 N N . THR A 1 82 ? -9.766 -13.394 6.582 1.00 91.94 82 THR A N 1
ATOM 635 C CA . THR A 1 82 ? -10.319 -12.424 5.626 1.00 91.94 82 THR A CA 1
ATOM 636 C C . THR A 1 82 ? -10.743 -11.166 6.374 1.00 91.94 82 THR A C 1
ATOM 638 O O . THR A 1 82 ? -11.423 -11.258 7.395 1.00 91.94 82 THR A O 1
ATOM 641 N N . VAL A 1 83 ? -10.323 -10.002 5.890 1.00 92.25 83 VAL A N 1
ATOM 642 C CA . VAL A 1 83 ? -10.676 -8.690 6.445 1.00 92.25 83 VAL A CA 1
ATOM 643 C C . VAL A 1 83 ? -11.334 -7.875 5.341 1.00 92.25 83 VAL A C 1
ATOM 645 O O . VAL A 1 83 ? -10.703 -7.619 4.321 1.00 92.25 83 VAL A O 1
ATOM 648 N N . GLU A 1 84 ? -12.589 -7.487 5.540 1.00 94.88 84 GLU A N 1
ATOM 649 C CA . GLU A 1 84 ? -13.324 -6.594 4.637 1.00 94.88 84 GLU A CA 1
ATOM 650 C C . GLU A 1 84 ? -13.305 -5.177 5.211 1.00 94.88 84 GLU A C 1
ATOM 652 O O . GLU A 1 84 ? -13.474 -4.987 6.422 1.00 94.88 84 GLU A O 1
ATOM 657 N N . SER A 1 85 ? -13.104 -4.175 4.362 1.00 94.62 85 SER A N 1
ATOM 658 C CA . SER A 1 85 ? -13.018 -2.780 4.786 1.00 94.62 85 SER A CA 1
ATOM 659 C C . SER A 1 85 ? -13.547 -1.812 3.738 1.00 94.62 85 SER A C 1
ATOM 661 O O . SER A 1 85 ? -13.501 -2.092 2.543 1.00 94.62 85 SER A O 1
ATOM 663 N N . ASN A 1 86 ? -13.997 -0.649 4.203 1.00 94.56 86 ASN A N 1
ATOM 664 C CA . ASN A 1 86 ? -14.103 0.527 3.351 1.00 94.56 86 ASN A CA 1
ATOM 665 C C . ASN A 1 86 ? -12.705 1.146 3.267 1.00 94.56 86 ASN A C 1
ATOM 667 O O . ASN A 1 86 ? -12.158 1.606 4.275 1.00 94.56 86 ASN A O 1
ATOM 671 N N . PHE A 1 87 ? -12.129 1.106 2.076 1.00 92.44 87 PHE A N 1
ATOM 672 C CA . PHE A 1 87 ? -10.814 1.621 1.746 1.00 92.44 87 PHE A CA 1
ATOM 673 C C . PHE A 1 87 ? -10.929 3.043 1.205 1.00 92.44 87 PHE A C 1
ATOM 675 O O . PHE A 1 87 ? -11.724 3.299 0.300 1.00 92.44 87 PHE A O 1
ATOM 682 N N . LEU A 1 88 ? -10.101 3.949 1.718 1.00 91.62 88 LEU A N 1
ATOM 683 C CA . LEU A 1 88 ? -9.935 5.285 1.159 1.00 91.62 88 LEU A CA 1
ATOM 684 C C . LEU A 1 88 ? -8.460 5.664 1.088 1.00 91.62 88 LEU A C 1
ATOM 686 O O . LEU A 1 88 ? -7.671 5.302 1.966 1.00 91.62 88 LEU A O 1
ATOM 690 N N . VAL A 1 89 ? -8.100 6.441 0.071 1.00 90.38 89 VAL A N 1
ATOM 691 C CA . VAL A 1 89 ? -6.826 7.163 0.079 1.00 90.38 89 VAL A CA 1
ATOM 692 C C . VAL A 1 89 ? -7.026 8.495 0.793 1.00 90.38 89 VAL A C 1
ATOM 694 O O . VAL A 1 89 ? -7.811 9.343 0.379 1.00 90.38 89 VAL A O 1
ATOM 697 N N . TYR A 1 90 ? -6.344 8.646 1.922 1.00 89.19 90 TYR A N 1
ATOM 698 C CA . TYR A 1 90 ? -6.356 9.842 2.747 1.00 89.19 90 TYR A CA 1
ATOM 699 C C . TYR A 1 90 ? -5.250 10.782 2.288 1.00 89.19 90 TYR A C 1
ATOM 701 O O . TYR A 1 90 ? -4.081 10.401 2.280 1.00 89.19 90 TYR A O 1
ATOM 709 N N . GLN A 1 91 ? -5.609 12.022 1.977 1.00 88.62 91 GLN A N 1
ATOM 710 C CA . GLN A 1 91 ? -4.661 13.108 1.763 1.00 88.62 91 GLN A CA 1
ATOM 711 C C . GLN A 1 91 ? -4.582 13.963 3.030 1.00 88.62 91 GLN A C 1
ATOM 713 O O . GLN A 1 91 ? -5.607 14.417 3.544 1.00 88.62 91 GLN A O 1
ATOM 718 N N . SER A 1 92 ? -3.370 14.190 3.539 1.00 87.69 92 SER A N 1
ATOM 719 C CA . SER A 1 92 ? -3.168 14.985 4.747 1.00 87.69 92 SER A CA 1
ATOM 720 C C . SER A 1 92 ? -3.593 16.436 4.544 1.00 87.69 92 SER A C 1
ATOM 722 O O . SER A 1 92 ? -3.174 17.106 3.599 1.00 87.69 92 SER A O 1
ATOM 724 N N . ALA A 1 93 ? -4.341 16.966 5.513 1.00 87.19 93 ALA A N 1
ATOM 725 C CA . ALA A 1 93 ? -4.668 18.388 5.567 1.00 87.19 93 ALA A CA 1
ATOM 726 C C . ALA A 1 93 ? -3.444 19.271 5.888 1.00 87.19 93 ALA A C 1
ATOM 728 O O . ALA A 1 93 ? -3.496 20.486 5.703 1.00 87.19 93 ALA A O 1
ATOM 729 N N . LYS A 1 94 ? -2.350 18.689 6.403 1.00 88.56 94 LYS A N 1
ATOM 730 C CA . LYS A 1 94 ? -1.113 19.416 6.746 1.00 88.56 94 LYS A CA 1
ATOM 731 C C . LYS A 1 94 ? -0.111 19.452 5.599 1.00 88.56 94 LYS A C 1
ATOM 733 O O . LYS A 1 94 ? 0.744 20.331 5.576 1.00 88.56 94 LYS A O 1
ATOM 738 N N . ASN A 1 95 ? -0.194 18.493 4.682 1.00 85.50 95 ASN A N 1
ATOM 739 C CA . ASN A 1 95 ? 0.670 18.398 3.515 1.00 85.50 95 ASN A CA 1
ATOM 740 C C . ASN A 1 95 ? -0.072 17.658 2.399 1.00 85.50 95 ASN A C 1
ATOM 742 O O . ASN A 1 95 ? -0.239 16.445 2.464 1.00 85.50 95 ASN A O 1
ATOM 746 N N . THR A 1 96 ? -0.459 18.371 1.344 1.00 80.81 96 THR A N 1
ATOM 747 C CA . THR A 1 96 ? -1.200 17.790 0.214 1.00 80.81 96 THR A CA 1
ATOM 748 C C . THR A 1 96 ? -0.399 16.743 -0.561 1.00 80.81 96 THR A C 1
ATOM 750 O O . THR A 1 96 ? -0.986 15.928 -1.263 1.00 80.81 96 THR A O 1
ATOM 753 N N . ASN A 1 97 ? 0.928 16.721 -0.427 1.00 79.75 97 ASN A N 1
ATOM 754 C CA . ASN A 1 97 ? 1.768 15.688 -1.037 1.00 79.75 97 ASN A CA 1
ATOM 755 C C . ASN A 1 97 ? 1.885 14.432 -0.158 1.00 79.75 97 ASN A C 1
ATOM 757 O O . ASN A 1 97 ? 2.464 13.437 -0.580 1.00 79.75 97 ASN A O 1
ATOM 761 N N . SER A 1 98 ? 1.352 14.472 1.066 1.00 82.00 98 SER A N 1
ATOM 762 C CA . SER A 1 98 ? 1.333 13.347 1.991 1.00 82.00 98 SER A CA 1
ATOM 763 C C . SER A 1 98 ? 0.008 12.607 1.861 1.00 82.00 98 SER A C 1
ATOM 765 O O . SER A 1 98 ? -1.049 13.108 2.252 1.00 82.00 98 SER A O 1
ATOM 767 N N . ILE A 1 99 ? 0.078 11.410 1.288 1.00 84.62 99 ILE A N 1
ATOM 768 C CA . ILE A 1 99 ? -1.062 10.519 1.087 1.00 84.62 99 ILE A CA 1
ATOM 769 C C . ILE A 1 99 ? -0.848 9.202 1.836 1.00 84.62 99 ILE A C 1
ATOM 771 O O . ILE A 1 99 ? 0.280 8.743 2.008 1.00 84.62 99 ILE A O 1
ATOM 775 N N . SER A 1 100 ? -1.935 8.590 2.295 1.00 86.88 100 SER A N 1
ATOM 776 C CA . SER A 1 100 ? -1.921 7.331 3.037 1.00 86.88 100 SER A CA 1
ATOM 777 C C . SER A 1 100 ? -3.130 6.483 2.699 1.00 86.88 100 SER A C 1
ATOM 779 O O . SER A 1 100 ? -4.190 6.987 2.350 1.00 86.88 100 SER A O 1
ATOM 781 N N . GLU A 1 101 ? -2.999 5.180 2.873 1.00 90.12 101 GLU A N 1
ATOM 782 C CA . GLU A 1 101 ? -4.133 4.268 2.823 1.00 90.12 101 GLU A CA 1
ATOM 783 C C . GLU A 1 101 ? -4.844 4.290 4.179 1.00 90.12 101 GLU A C 1
ATOM 785 O O . GLU A 1 101 ? -4.185 4.127 5.202 1.00 90.12 101 GLU A O 1
ATOM 790 N N . TYR A 1 102 ? -6.168 4.424 4.218 1.00 92.25 102 TYR A N 1
ATOM 791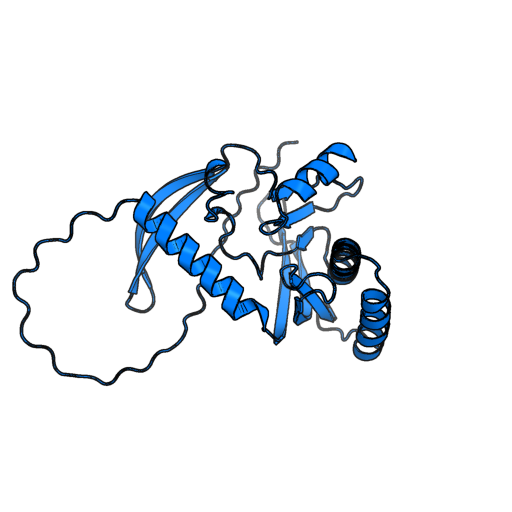 C CA . TYR A 1 102 ? -6.968 4.200 5.424 1.00 92.25 102 TYR A CA 1
ATOM 792 C C . TYR A 1 102 ? -8.025 3.127 5.167 1.00 92.25 102 TYR A C 1
ATOM 794 O O . TYR A 1 102 ? -8.677 3.106 4.121 1.00 92.25 102 TYR A O 1
ATOM 802 N N . ARG A 1 103 ? -8.192 2.225 6.136 1.00 93.00 103 ARG A N 1
ATOM 803 C CA . ARG A 1 103 ? -9.120 1.094 6.059 1.00 93.00 103 ARG A CA 1
ATOM 804 C C . ARG A 1 103 ? -10.042 1.089 7.265 1.00 93.00 103 ARG A C 1
ATOM 806 O O . ARG A 1 103 ? -9.641 0.711 8.365 1.00 93.00 103 ARG A O 1
ATOM 813 N N . ASN A 1 104 ? -11.308 1.433 7.047 1.00 94.94 104 ASN A N 1
ATOM 814 C CA . ASN A 1 104 ? -12.343 1.221 8.051 1.00 94.94 104 ASN A CA 1
ATOM 815 C C . ASN A 1 104 ? -12.863 -0.217 7.950 1.00 94.94 104 ASN A C 1
ATOM 817 O O . ASN A 1 104 ? -13.674 -0.533 7.078 1.00 94.94 104 ASN A O 1
ATOM 821 N N . VAL A 1 105 ? -12.371 -1.102 8.816 1.00 94.81 105 VAL A N 1
ATOM 822 C CA . VAL A 1 105 ? -12.734 -2.526 8.797 1.00 94.81 105 VAL A CA 1
ATOM 823 C C . VAL A 1 105 ? -14.209 -2.722 9.151 1.00 94.81 105 VAL A C 1
ATOM 825 O O . VAL A 1 105 ? -14.681 -2.304 10.208 1.00 94.81 105 VAL A O 1
ATOM 828 N N . THR A 1 106 ? -14.933 -3.405 8.266 1.00 96.00 106 THR A N 1
ATOM 829 C CA . THR A 1 106 ? -16.371 -3.673 8.381 1.00 96.00 106 THR A CA 1
ATOM 830 C C . THR A 1 106 ? -16.654 -5.126 8.756 1.00 96.00 106 THR A C 1
ATOM 832 O O . THR A 1 106 ? -17.593 -5.378 9.515 1.00 96.00 106 THR A O 1
ATOM 835 N N . ARG A 1 107 ? -15.830 -6.086 8.302 1.00 96.19 107 ARG A N 1
ATOM 836 C CA . ARG A 1 107 ? -15.927 -7.502 8.696 1.00 96.19 107 ARG A CA 1
ATOM 837 C C . ARG A 1 107 ? -14.570 -8.165 8.895 1.00 96.19 107 ARG A C 1
ATOM 839 O O . ARG A 1 107 ? -13.595 -7.852 8.218 1.00 96.19 107 ARG A O 1
ATOM 846 N N . VAL A 1 108 ? -14.534 -9.146 9.794 1.00 94.94 108 VAL A N 1
ATOM 847 C CA . VAL A 1 108 ? -13.394 -10.051 9.991 1.00 94.94 108 VAL A CA 1
ATOM 848 C C . VAL A 1 108 ? -13.902 -11.483 10.026 1.00 94.94 108 VAL A C 1
ATOM 850 O O . VAL A 1 108 ? -14.749 -11.824 10.851 1.00 94.94 108 VAL A O 1
ATOM 853 N N . ASP A 1 109 ? -13.385 -12.325 9.133 1.00 94.38 109 ASP A N 1
ATOM 854 C CA . ASP A 1 109 ? -13.777 -13.732 8.989 1.00 94.38 109 ASP A CA 1
ATOM 855 C C . ASP A 1 109 ? -15.311 -13.893 8.875 1.00 94.38 109 ASP A C 1
ATOM 857 O O . ASP A 1 109 ? -15.924 -14.742 9.523 1.00 94.38 109 ASP A O 1
ATOM 861 N N . GLY A 1 110 ? -15.939 -13.007 8.088 1.00 94.88 110 GLY A N 1
ATOM 862 C CA . GLY A 1 110 ? -17.389 -12.941 7.865 1.00 94.88 110 GLY A CA 1
ATOM 863 C C . GLY A 1 110 ? -18.203 -12.311 9.003 1.00 94.88 110 GLY A C 1
ATOM 864 O O . GLY A 1 110 ? -19.409 -12.119 8.858 1.00 94.88 110 GLY A O 1
ATOM 865 N N . LYS A 1 111 ? -17.578 -11.959 10.134 1.00 96.62 111 LYS A N 1
ATOM 866 C CA . LYS A 1 111 ? -18.256 -11.338 11.282 1.00 96.62 111 LYS A CA 1
ATOM 867 C C . LYS A 1 111 ? -18.180 -9.821 11.203 1.00 96.62 111 LYS A C 1
ATOM 869 O O . LYS A 1 111 ? -17.088 -9.268 11.103 1.00 96.62 111 LYS A O 1
ATOM 874 N N . THR A 1 112 ? -19.328 -9.158 11.308 1.00 96.50 112 THR A N 1
ATOM 875 C CA . THR A 1 112 ? -19.414 -7.694 11.340 1.00 96.50 112 THR A CA 1
ATOM 876 C C . THR A 1 112 ? -18.660 -7.117 12.534 1.00 96.50 112 THR A C 1
ATOM 878 O O . THR A 1 112 ? -18.791 -7.597 13.662 1.00 96.50 112 THR A O 1
ATOM 881 N N . VAL A 1 113 ? -17.897 -6.057 12.286 1.00 94.38 113 VAL A N 1
ATOM 882 C CA . VAL A 1 113 ? -17.293 -5.224 13.326 1.00 94.38 113 VAL A CA 1
ATOM 883 C C . VAL A 1 113 ? -18.309 -4.157 13.734 1.00 94.38 113 VAL A C 1
ATOM 885 O O . VAL A 1 113 ? -18.717 -3.337 12.915 1.00 94.38 113 VAL A O 1
ATOM 888 N N . GLY A 1 114 ? -18.748 -4.193 14.995 1.00 92.44 114 GLY A N 1
ATOM 889 C CA . GLY A 1 114 ? -19.692 -3.215 15.544 1.00 92.44 114 GLY A CA 1
ATOM 890 C C . GLY A 1 114 ? -19.094 -1.809 15.655 1.00 92.44 114 GLY A C 1
ATOM 891 O O . GLY A 1 114 ? -17.877 -1.654 15.765 1.00 92.44 114 GLY A O 1
ATOM 892 N N . ASP A 1 115 ? -19.965 -0.798 15.632 1.00 92.12 115 ASP A N 1
ATOM 893 C CA . ASP A 1 115 ? -19.642 0.627 15.820 1.00 92.12 115 ASP A CA 1
ATOM 894 C C . ASP A 1 115 ? -18.571 1.197 14.872 1.00 92.12 115 ASP A C 1
ATOM 896 O O . ASP A 1 115 ? -17.959 2.224 15.162 1.00 92.12 115 ASP A O 1
ATOM 900 N N . ASN A 1 116 ? -18.332 0.560 13.724 1.00 90.06 116 ASN A N 1
ATOM 901 C CA . ASN A 1 116 ? -17.283 0.958 12.781 1.00 90.06 116 ASN A CA 1
ATOM 902 C C . ASN A 1 116 ? -17.449 2.393 12.238 1.00 90.06 116 ASN A C 1
ATOM 904 O O . ASN A 1 116 ? -16.456 3.093 12.053 1.00 90.06 116 ASN A O 1
ATOM 908 N N . ALA A 1 117 ? -18.681 2.861 12.016 1.00 89.62 117 ALA A N 1
ATOM 909 C CA . ALA A 1 117 ? -18.963 4.223 11.565 1.00 89.62 117 ALA A CA 1
ATOM 910 C C . ALA A 1 117 ? -18.577 5.255 12.632 1.00 89.62 117 ALA A C 1
ATOM 912 O O . ALA A 1 117 ? -17.733 6.115 12.386 1.00 89.62 117 ALA A O 1
ATOM 913 N N . LYS A 1 118 ? -19.099 5.094 13.855 1.00 93.81 118 LYS A N 1
ATOM 914 C CA . LYS A 1 118 ? -18.748 5.953 14.991 1.00 93.81 118 LYS A CA 1
ATOM 915 C C . LYS A 1 118 ? -17.245 5.928 15.278 1.00 93.81 118 LYS A C 1
ATOM 917 O O . LYS A 1 118 ? -16.638 6.951 15.572 1.00 93.81 118 LYS A O 1
ATOM 922 N N . ARG A 1 119 ? -16.623 4.754 15.172 1.00 92.38 119 ARG A N 1
ATOM 923 C CA . ARG A 1 119 ? -15.179 4.598 15.344 1.00 92.38 119 ARG A CA 1
ATOM 924 C C . ARG A 1 119 ? -14.389 5.399 14.312 1.00 92.38 119 ARG A C 1
ATOM 926 O O . ARG A 1 119 ? -13.390 6.007 14.685 1.00 92.38 119 ARG A O 1
ATOM 933 N N . ALA A 1 120 ? -14.808 5.380 13.048 1.00 93.81 120 ALA A N 1
ATOM 934 C CA . ALA A 1 120 ? -14.165 6.156 11.995 1.00 93.81 120 ALA A CA 1
ATOM 935 C C . ALA A 1 120 ? -14.309 7.665 12.240 1.00 93.81 120 ALA A C 1
ATOM 937 O O . ALA A 1 120 ? -13.324 8.388 12.116 1.00 93.81 120 ALA A O 1
ATOM 938 N N . GLU A 1 121 ? -15.485 8.130 12.671 1.00 94.69 121 GLU A N 1
ATOM 939 C CA . GLU A 1 121 ? -15.702 9.527 13.080 1.00 94.69 121 GLU A CA 1
ATOM 940 C C . GLU A 1 121 ? -14.759 9.925 14.226 1.00 94.69 121 GLU A C 1
ATOM 942 O O . GLU A 1 121 ? -13.934 10.830 14.072 1.00 94.69 121 GLU A O 1
ATOM 947 N N . ASP A 1 122 ? -14.792 9.179 15.337 1.00 94.75 122 ASP A N 1
ATOM 948 C CA . ASP A 1 122 ? -13.939 9.416 16.508 1.00 94.75 122 ASP A CA 1
ATOM 949 C C . ASP A 1 122 ? -12.435 9.338 16.145 1.00 94.75 122 ASP A C 1
ATOM 951 O O . ASP A 1 122 ? -11.585 9.974 16.781 1.00 94.75 122 ASP A O 1
ATOM 955 N N . PHE A 1 123 ? -12.074 8.524 15.146 1.00 94.56 123 PHE A N 1
ATOM 956 C CA . PHE A 1 123 ? -10.714 8.413 14.626 1.00 94.56 123 PHE A CA 1
ATOM 957 C C . PHE A 1 123 ? -10.305 9.667 13.848 1.00 94.56 123 PHE A C 1
ATOM 959 O O . PHE A 1 123 ? -9.274 10.262 14.170 1.00 94.56 123 PHE A O 1
ATOM 966 N N . PHE A 1 124 ? -11.105 10.111 12.877 1.00 94.31 124 PHE A N 1
ATOM 967 C CA . PHE A 1 124 ? -10.771 11.295 12.086 1.00 94.31 124 PHE A CA 1
ATOM 968 C C . PHE A 1 124 ? -10.775 12.573 12.928 1.00 94.31 124 PHE A C 1
ATOM 970 O O . PHE A 1 124 ? -9.912 13.425 12.727 1.00 94.31 124 PHE A O 1
ATOM 977 N N . GLU A 1 125 ? -11.611 12.672 13.965 1.00 93.75 125 GLU A N 1
ATOM 978 C CA . GLU A 1 125 ? -11.498 13.753 14.953 1.00 93.75 125 GLU A CA 1
ATOM 979 C C . GLU A 1 125 ? -10.121 13.801 15.632 1.00 93.75 125 GLU A C 1
ATOM 981 O O . GLU A 1 125 ? -9.616 14.878 15.959 1.00 93.75 125 GLU A O 1
ATOM 986 N N . LYS A 1 126 ? -9.500 12.641 15.881 1.00 92.81 126 LYS A N 1
ATOM 987 C CA . LYS A 1 126 ? -8.151 12.561 16.460 1.00 92.81 126 LYS A CA 1
ATOM 988 C C . LYS A 1 126 ? -7.072 12.871 15.431 1.00 92.81 126 LYS A C 1
ATOM 990 O O . LYS A 1 126 ? -6.088 13.507 15.799 1.00 92.81 126 LYS A O 1
ATOM 995 N N . VAL A 1 127 ? -7.250 12.442 14.181 1.00 92.19 127 VAL A N 1
ATOM 996 C CA . VAL A 1 127 ? -6.338 12.776 13.074 1.00 92.19 127 VAL A CA 1
ATOM 997 C C . VAL A 1 127 ? -6.302 14.287 12.859 1.00 92.19 127 VAL A C 1
ATOM 999 O O . VAL A 1 127 ? -5.222 14.862 12.847 1.00 92.19 127 VAL A O 1
ATOM 1002 N N . LEU A 1 128 ? -7.456 14.961 12.834 1.00 88.75 128 LEU A N 1
ATOM 1003 C CA . LEU A 1 128 ? -7.541 16.420 12.675 1.00 88.75 128 LEU A CA 1
ATOM 1004 C C . LEU A 1 128 ? -6.837 17.205 13.798 1.00 88.75 128 LEU A C 1
ATOM 1006 O O . LEU A 1 128 ? -6.398 18.338 13.587 1.00 88.75 128 LEU A O 1
ATOM 1010 N N . LYS A 1 129 ? -6.709 16.603 14.988 1.00 92.06 129 LYS A N 1
ATOM 1011 C CA . LYS A 1 129 ? -5.988 17.167 16.142 1.00 92.06 129 LYS A CA 1
ATOM 1012 C C . LYS A 1 129 ? -4.470 16.954 16.066 1.00 92.06 129 LYS A C 1
ATOM 1014 O O . LYS A 1 129 ? -3.750 17.478 16.917 1.00 92.06 129 LYS A O 1
ATOM 1019 N N . SER A 1 130 ? -3.961 16.195 15.096 1.00 90.88 130 SER A N 1
ATOM 1020 C CA . SER A 1 130 ? -2.521 16.029 14.895 1.00 90.88 130 SER A CA 1
ATOM 1021 C C . SER A 1 130 ? -1.863 17.342 14.477 1.00 90.88 130 SER A C 1
ATOM 1023 O O . SER A 1 130 ? -2.403 18.142 13.713 1.00 90.88 130 SER A O 1
ATOM 1025 N N . THR A 1 131 ? -0.656 17.565 14.994 1.00 88.56 131 THR A N 1
ATOM 1026 C CA . THR A 1 131 ? 0.108 18.797 14.759 1.00 88.56 131 THR A CA 1
ATOM 1027 C C . THR A 1 131 ? 0.930 18.761 13.471 1.00 88.56 131 THR A C 1
ATOM 1029 O O . THR A 1 131 ? 1.314 19.814 12.979 1.00 88.56 131 THR A O 1
ATOM 1032 N N . THR A 1 132 ? 1.228 17.571 12.941 1.00 88.44 132 THR A N 1
ATOM 1033 C CA . THR A 1 132 ? 2.080 17.353 11.759 1.00 88.44 132 THR A CA 1
ATOM 1034 C C . THR A 1 132 ? 1.501 16.251 10.874 1.00 88.44 132 THR A C 1
ATOM 1036 O O . THR A 1 132 ? 0.776 15.390 11.378 1.00 88.44 132 THR A O 1
ATOM 1039 N N . ALA A 1 133 ? 1.845 16.260 9.580 1.00 87.31 133 ALA A N 1
ATOM 1040 C CA . ALA A 1 133 ? 1.463 15.204 8.637 1.00 87.31 133 ALA A CA 1
ATOM 1041 C C . ALA A 1 133 ? 1.959 13.826 9.108 1.00 87.31 133 ALA A C 1
ATOM 1043 O O . ALA A 1 133 ? 1.186 12.876 9.133 1.00 87.31 133 ALA A O 1
ATOM 1044 N N . ASP A 1 134 ? 3.194 13.738 9.606 1.00 84.12 134 ASP A N 1
ATOM 1045 C CA . ASP A 1 134 ? 3.774 12.476 10.090 1.00 84.12 134 ASP A CA 1
ATOM 1046 C C . ASP A 1 134 ? 2.939 11.838 11.207 1.00 84.12 134 ASP A C 1
ATOM 1048 O O . ASP A 1 134 ? 2.677 10.640 11.186 1.00 84.12 134 ASP A O 1
ATOM 1052 N N . LYS A 1 135 ? 2.419 12.649 12.139 1.00 87.38 135 LYS A N 1
ATOM 1053 C CA . LYS A 1 135 ? 1.529 12.163 13.205 1.00 87.38 135 LYS A CA 1
ATOM 1054 C C . LYS A 1 135 ? 0.154 11.743 12.686 1.00 87.38 135 LYS A C 1
ATOM 1056 O O . LYS A 1 135 ? -0.518 10.936 13.325 1.00 87.38 135 LYS A O 1
ATOM 1061 N N . GLU A 1 136 ? -0.320 12.321 11.582 1.00 90.19 136 GLU A N 1
ATOM 1062 C CA . GLU A 1 136 ? -1.531 11.832 10.910 1.00 90.19 136 GLU A CA 1
ATOM 1063 C C . GLU A 1 136 ? -1.272 10.451 10.302 1.00 90.19 136 GLU A C 1
ATOM 1065 O O . GLU A 1 136 ? -2.042 9.524 10.556 1.00 90.19 136 GLU A O 1
ATOM 1070 N N . LEU A 1 137 ? -0.161 10.300 9.574 1.00 87.19 137 LEU A N 1
ATOM 1071 C CA . LEU A 1 137 ? 0.241 9.040 8.947 1.00 87.19 137 LEU A CA 1
ATOM 1072 C C . LEU A 1 137 ? 0.458 7.925 9.974 1.00 87.19 137 LEU A C 1
ATOM 1074 O O . LEU A 1 137 ? -0.058 6.826 9.785 1.00 87.19 137 LEU A O 1
ATOM 1078 N N . GLU A 1 138 ? 1.166 8.211 11.067 1.00 8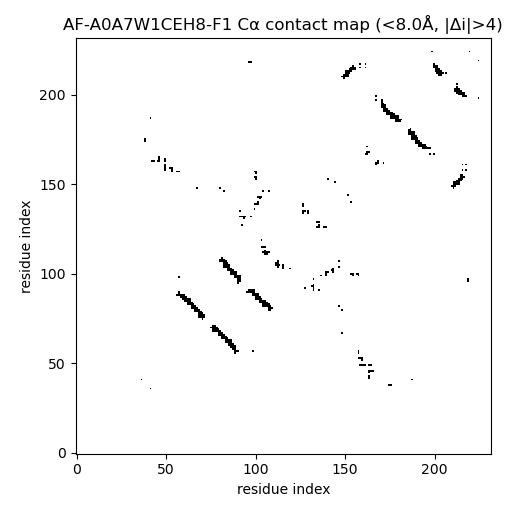5.19 138 GLU A N 1
ATOM 1079 C CA . GLU A 1 138 ? 1.403 7.274 12.171 1.00 85.19 138 GLU A CA 1
ATOM 1080 C C . GLU A 1 138 ? 0.076 6.747 12.739 1.00 85.19 138 GLU A C 1
ATOM 1082 O O . GLU A 1 138 ? -0.156 5.539 12.769 1.00 85.19 138 GLU A O 1
ATOM 1087 N N . ARG A 1 139 ? -0.865 7.644 13.067 1.00 90.50 139 ARG A N 1
ATOM 1088 C CA . ARG A 1 139 ? -2.198 7.258 13.566 1.00 90.50 139 ARG A CA 1
ATOM 1089 C C . ARG A 1 139 ? -2.975 6.399 12.572 1.00 90.50 139 ARG A C 1
ATOM 1091 O O . ARG A 1 139 ? -3.675 5.477 12.985 1.00 90.50 139 ARG A O 1
ATOM 1098 N N . ILE A 1 140 ? -2.894 6.716 11.279 1.00 90.50 140 ILE A N 1
ATOM 1099 C CA . ILE A 1 140 ? -3.551 5.939 10.219 1.00 90.50 140 ILE A CA 1
ATOM 1100 C C . ILE A 1 140 ? -2.957 4.533 10.132 1.00 90.50 140 ILE A C 1
ATOM 1102 O O . ILE A 1 140 ? -3.709 3.560 10.070 1.00 90.50 140 ILE A O 1
ATOM 1106 N N . ARG A 1 141 ? -1.628 4.405 10.174 1.00 86.06 141 ARG A N 1
ATOM 1107 C CA . ARG A 1 141 ? -0.941 3.104 10.159 1.00 86.06 141 ARG A CA 1
ATOM 1108 C C . ARG A 1 141 ? -1.316 2.262 11.373 1.00 86.06 141 ARG A C 1
ATOM 1110 O O . ARG A 1 141 ? -1.634 1.081 11.218 1.00 86.06 141 ARG A O 1
ATOM 1117 N N . ASP A 1 142 ? -1.349 2.875 12.552 1.00 86.50 142 ASP A N 1
ATOM 1118 C CA . ASP A 1 142 ? -1.761 2.212 13.787 1.00 86.50 142 ASP A CA 1
ATOM 1119 C C . ASP A 1 142 ? -3.188 1.671 13.684 1.00 86.50 142 ASP A C 1
ATOM 1121 O O . ASP A 1 142 ? -3.422 0.490 13.961 1.00 86.50 142 ASP A O 1
ATOM 1125 N N . GLU A 1 143 ? -4.133 2.500 13.230 1.00 90.44 143 GLU A N 1
ATOM 1126 C CA . GLU A 1 143 ? -5.533 2.091 13.084 1.00 90.44 143 GLU A CA 1
ATOM 1127 C C . GLU A 1 143 ? -5.691 0.974 12.039 1.00 90.44 143 GLU A C 1
ATOM 1129 O O . GLU A 1 143 ? -6.373 -0.017 12.309 1.00 90.44 143 GLU A O 1
ATOM 1134 N N . ASN A 1 144 ? -4.994 1.062 10.901 1.00 88.69 144 ASN A N 1
ATOM 1135 C CA . ASN A 1 144 ? -5.014 0.026 9.863 1.00 88.69 144 ASN A CA 1
ATOM 1136 C C . ASN A 1 144 ? -4.494 -1.329 10.366 1.00 88.69 144 ASN A C 1
ATOM 1138 O O . ASN A 1 144 ? -5.032 -2.378 10.011 1.00 88.69 144 ASN A O 1
ATOM 1142 N N . SER A 1 145 ? -3.455 -1.325 11.204 1.00 85.12 145 SER A N 1
ATOM 1143 C CA . SER A 1 145 ? -2.785 -2.550 11.663 1.00 85.12 145 SER A CA 1
ATOM 1144 C C . SER A 1 145 ? -3.606 -3.378 12.662 1.00 85.12 145 SER A C 1
ATOM 1146 O O . SER A 1 145 ? -3.251 -4.514 12.992 1.00 85.12 145 SER A O 1
ATOM 1148 N N . ARG A 1 146 ? -4.723 -2.833 13.157 1.00 86.81 146 ARG A N 1
ATOM 1149 C CA . ARG A 1 146 ? -5.501 -3.393 14.267 1.00 86.81 146 ARG A CA 1
ATOM 1150 C C . ARG A 1 146 ? -6.010 -4.813 14.022 1.00 86.81 146 ARG A C 1
ATOM 1152 O O . ARG A 1 146 ? -6.080 -5.612 14.958 1.00 86.81 146 ARG A O 1
ATOM 1159 N N . TYR A 1 147 ? -6.375 -5.118 12.779 1.00 86.69 147 TYR A N 1
ATOM 1160 C CA . TYR A 1 147 ? -6.946 -6.412 12.382 1.00 86.69 147 TYR A CA 1
ATOM 1161 C C . TYR A 1 147 ? -5.969 -7.289 11.586 1.00 86.69 147 TYR A C 1
ATOM 1163 O O . TYR A 1 147 ? -6.240 -8.480 11.368 1.00 86.69 147 TYR A O 1
ATOM 1171 N N . ASP A 1 148 ? -4.811 -6.731 11.236 1.00 81.06 148 ASP A N 1
ATOM 1172 C CA . ASP A 1 148 ? -3.745 -7.399 10.504 1.00 81.06 148 ASP A CA 1
ATOM 1173 C C . ASP A 1 148 ? -3.092 -8.490 11.390 1.00 81.06 148 ASP A C 1
ATOM 1175 O O . ASP A 1 148 ? -2.629 -8.261 12.517 1.00 81.06 148 ASP A O 1
ATOM 1179 N N . LYS A 1 149 ? -3.091 -9.742 10.903 1.00 70.25 149 LYS A N 1
ATOM 1180 C CA . LYS A 1 149 ? -2.459 -10.891 11.586 1.00 70.25 149 LYS A CA 1
ATOM 1181 C C . LYS A 1 149 ? -0.969 -10.886 11.299 1.00 70.25 149 LYS A C 1
ATOM 1183 O O . LYS A 1 149 ? -0.631 -11.055 10.143 1.00 70.25 149 LYS A O 1
ATOM 1188 N N . ASN A 1 150 ? -0.105 -10.821 12.320 1.00 71.06 150 ASN A N 1
ATOM 1189 C CA . ASN A 1 150 ? 1.359 -11.053 12.276 1.00 71.06 150 ASN A CA 1
ATOM 1190 C C . ASN A 1 150 ? 2.161 -10.412 11.120 1.00 71.06 150 ASN A C 1
ATOM 1192 O O . ASN A 1 150 ? 3.348 -10.686 10.979 1.00 71.06 150 ASN A O 1
ATOM 1196 N N . LEU A 1 151 ? 1.522 -9.586 10.304 1.00 72.62 151 LEU A N 1
ATOM 1197 C CA . LEU A 1 151 ? 1.983 -9.065 9.039 1.00 72.62 151 LEU A CA 1
ATOM 1198 C C . LEU A 1 151 ? 1.266 -7.740 8.845 1.00 72.62 151 LEU A C 1
ATOM 1200 O O . LEU A 1 151 ? 0.068 -7.727 8.579 1.00 72.62 151 LEU A O 1
ATOM 1204 N N . VAL A 1 152 ? 1.998 -6.651 9.023 1.00 75.62 152 VAL A N 1
ATOM 1205 C CA . VAL A 1 152 ? 1.514 -5.297 8.768 1.00 75.62 152 VAL A CA 1
ATOM 1206 C C . VAL A 1 152 ? 2.131 -4.855 7.451 1.00 75.62 152 VAL A C 1
ATOM 1208 O O . VAL A 1 152 ? 3.356 -4.843 7.316 1.00 75.62 152 VAL A O 1
ATOM 1211 N N . ILE A 1 153 ? 1.280 -4.544 6.476 1.00 73.12 153 ILE A N 1
ATOM 1212 C CA . ILE A 1 153 ? 1.703 -4.055 5.162 1.00 73.12 153 ILE A CA 1
ATOM 1213 C C . ILE A 1 153 ? 1.045 -2.703 4.935 1.00 73.12 153 ILE A C 1
ATOM 1215 O O . ILE A 1 153 ? -0.182 -2.623 4.852 1.00 73.12 153 ILE A O 1
ATOM 1219 N N . ASN A 1 154 ? 1.868 -1.667 4.793 1.00 75.00 154 ASN A N 1
ATOM 1220 C CA . ASN A 1 154 ? 1.419 -0.310 4.507 1.00 75.00 154 ASN A CA 1
ATOM 1221 C C . ASN A 1 154 ? 1.897 0.135 3.121 1.00 75.00 154 ASN A C 1
ATOM 1223 O O . ASN A 1 154 ? 3.055 -0.073 2.754 1.00 75.00 154 ASN A O 1
ATOM 1227 N N . GLY A 1 155 ? 1.002 0.768 2.360 1.00 78.75 155 GLY A N 1
ATOM 1228 C CA . GLY A 1 155 ? 1.340 1.424 1.095 1.00 78.75 155 GLY A CA 1
ATOM 1229 C C . GLY A 1 155 ? 1.405 0.501 -0.122 1.00 78.75 155 GLY A C 1
ATOM 1230 O O . GLY A 1 155 ? 1.749 0.975 -1.198 1.00 78.75 155 GLY A O 1
ATOM 1231 N N . ILE A 1 156 ? 1.100 -0.795 0.004 1.00 80.31 156 ILE A N 1
ATOM 1232 C CA . ILE A 1 156 ? 1.183 -1.739 -1.126 1.00 80.31 156 ILE A CA 1
ATOM 1233 C C . ILE A 1 156 ? 0.112 -1.490 -2.191 1.00 80.31 156 ILE A C 1
ATOM 1235 O O . ILE A 1 156 ? 0.348 -1.732 -3.369 1.00 80.31 156 ILE A O 1
ATOM 1239 N N . THR A 1 157 ? -1.068 -1.017 -1.787 1.00 84.56 157 THR A N 1
ATOM 1240 C CA . THR A 1 157 ? -2.191 -0.798 -2.710 1.00 84.56 157 THR A CA 1
ATOM 1241 C C . THR A 1 157 ? -1.962 0.483 -3.501 1.00 84.56 157 THR A C 1
ATOM 1243 O O . THR A 1 157 ? -2.204 0.521 -4.704 1.00 84.56 157 THR A O 1
ATOM 1246 N N . LEU A 1 158 ? -1.415 1.495 -2.830 1.00 82.94 158 LEU A N 1
ATOM 1247 C CA . LEU A 1 158 ? -1.058 2.789 -3.383 1.00 82.94 158 LEU A CA 1
ATOM 1248 C C . LEU A 1 158 ? 0.216 2.735 -4.242 1.00 82.94 158 LEU A C 1
ATOM 1250 O O . LEU A 1 158 ? 0.278 3.380 -5.284 1.00 82.94 158 LEU A O 1
ATOM 1254 N N . ASN A 1 159 ? 1.220 1.952 -3.838 1.00 81.44 159 ASN A N 1
ATOM 1255 C CA . ASN A 1 159 ? 2.536 1.904 -4.485 1.00 81.44 159 ASN A CA 1
ATOM 1256 C C . ASN A 1 159 ? 2.745 0.592 -5.260 1.00 81.44 159 ASN A C 1
ATOM 1258 O O . ASN A 1 159 ? 3.664 -0.186 -4.985 1.00 81.44 159 ASN A O 1
ATOM 1262 N N . GLN A 1 160 ? 1.887 0.338 -6.251 1.00 82.94 160 GLN A N 1
ATOM 1263 C CA . GLN A 1 160 ? 2.035 -0.821 -7.135 1.00 82.94 160 GLN A CA 1
ATOM 1264 C C . GLN A 1 160 ? 3.344 -0.748 -7.926 1.00 82.94 160 GLN A C 1
ATOM 1266 O O . GLN A 1 160 ? 3.704 0.290 -8.476 1.00 82.94 160 GLN A O 1
ATOM 1271 N N . ALA A 1 161 ? 4.062 -1.871 -7.989 1.00 85.25 161 ALA A N 1
ATOM 1272 C CA . ALA A 1 161 ? 5.361 -1.968 -8.657 1.00 85.25 161 ALA A CA 1
ATOM 1273 C C . ALA A 1 161 ? 6.400 -0.922 -8.185 1.00 85.25 161 ALA A C 1
ATOM 1275 O O . ALA A 1 161 ? 7.249 -0.485 -8.957 1.00 85.25 161 ALA A O 1
ATOM 1276 N N . VAL A 1 162 ? 6.388 -0.580 -6.890 1.00 84.12 162 VAL A N 1
ATOM 1277 C CA . VAL A 1 162 ? 7.318 0.355 -6.216 1.00 84.12 162 VAL A CA 1
ATOM 1278 C C . VAL A 1 162 ? 8.802 0.173 -6.565 1.00 84.12 162 VAL A C 1
ATOM 1280 O O . VAL A 1 162 ? 9.559 1.137 -6.603 1.00 84.12 162 VAL A O 1
ATOM 1283 N N . VAL A 1 163 ? 9.230 -1.052 -6.881 1.00 88.25 163 VAL A N 1
ATOM 1284 C CA . VAL A 1 163 ? 10.611 -1.354 -7.293 1.00 88.25 163 VAL A CA 1
ATOM 1285 C C . VAL A 1 163 ? 11.033 -0.641 -8.584 1.00 88.25 163 VAL A C 1
ATOM 1287 O O . VAL A 1 163 ? 12.228 -0.504 -8.835 1.00 88.25 163 VAL A O 1
ATOM 1290 N N . LEU A 1 164 ? 10.074 -0.189 -9.398 1.00 90.62 164 LEU A N 1
ATOM 1291 C CA . LEU A 1 164 ? 10.318 0.515 -10.654 1.00 90.62 164 LEU A CA 1
ATOM 1292 C C . LEU A 1 164 ? 10.646 1.998 -10.465 1.00 90.62 164 LEU A C 1
ATOM 1294 O O . LEU A 1 164 ? 11.238 2.574 -11.379 1.00 90.62 164 LEU A O 1
ATOM 1298 N N . ALA A 1 165 ? 10.312 2.597 -9.316 1.00 88.38 165 ALA A N 1
ATOM 1299 C CA . ALA A 1 165 ? 10.573 4.009 -9.043 1.00 88.38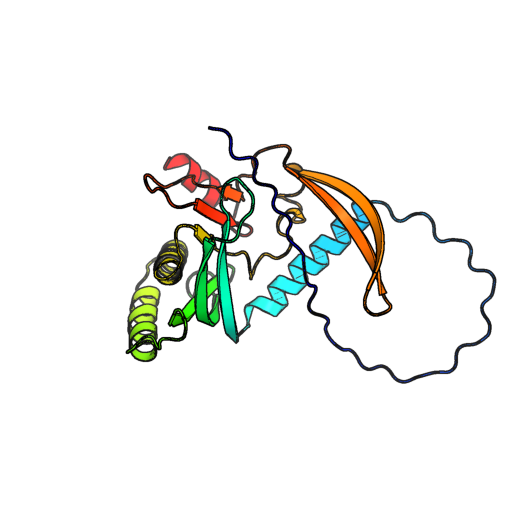 165 ALA A CA 1
ATOM 1300 C C . ALA A 1 165 ? 12.068 4.329 -9.193 1.00 88.38 165 ALA A C 1
ATOM 1302 O O . ALA A 1 165 ? 12.913 3.590 -8.684 1.00 88.38 165 ALA A O 1
ATOM 1303 N N . ALA A 1 166 ? 12.416 5.427 -9.862 1.00 89.06 166 ALA A N 1
ATOM 1304 C CA . ALA A 1 166 ? 13.785 5.757 -10.259 1.00 89.06 166 ALA A CA 1
ATOM 1305 C C . ALA A 1 166 ? 14.760 5.835 -9.077 1.00 89.06 166 ALA A C 1
ATOM 1307 O O . ALA A 1 166 ? 15.923 5.469 -9.219 1.00 89.06 166 ALA A O 1
ATOM 1308 N N . HIS A 1 167 ? 14.293 6.256 -7.900 1.00 86.12 167 HIS A N 1
ATOM 1309 C CA . HIS A 1 167 ? 15.102 6.325 -6.680 1.00 86.12 167 HIS A CA 1
ATOM 1310 C C . HIS A 1 167 ? 15.231 4.969 -5.949 1.00 86.12 167 HIS A C 1
ATOM 1312 O O . HIS A 1 167 ? 16.116 4.802 -5.113 1.00 86.12 167 HIS A O 1
ATOM 1318 N N . ILE A 1 168 ? 14.397 3.974 -6.284 1.00 89.75 168 ILE A N 1
ATOM 1319 C CA . ILE A 1 168 ? 14.418 2.608 -5.720 1.00 89.75 168 ILE A CA 1
ATOM 1320 C C . ILE A 1 168 ? 15.108 1.623 -6.667 1.00 89.75 168 ILE A C 1
ATOM 1322 O O . ILE A 1 168 ? 15.840 0.740 -6.215 1.00 89.75 168 ILE A O 1
ATOM 1326 N N . ARG A 1 169 ? 14.923 1.793 -7.980 1.00 91.38 169 ARG A N 1
ATOM 1327 C CA . ARG A 1 169 ? 15.473 0.957 -9.057 1.00 91.38 169 ARG A CA 1
ATOM 1328 C C . ARG A 1 169 ? 16.972 0.653 -8.887 1.00 91.38 169 ARG A C 1
ATOM 1330 O O . ARG A 1 169 ? 17.346 -0.505 -9.094 1.00 91.38 169 ARG A O 1
ATOM 1337 N N . PRO A 1 170 ? 17.840 1.590 -8.440 1.00 93.75 170 PRO A N 1
ATOM 1338 C CA . PRO A 1 170 ? 19.256 1.317 -8.214 1.00 93.75 170 PRO A CA 1
ATOM 1339 C C . PRO A 1 170 ? 19.537 0.241 -7.164 1.00 93.75 170 PRO A C 1
ATOM 1341 O O . PRO A 1 170 ? 20.631 -0.315 -7.187 1.00 93.75 170 PRO A O 1
ATOM 1344 N N . SER A 1 171 ? 18.588 -0.094 -6.285 1.00 92.56 171 SER A N 1
ATOM 1345 C CA . SER A 1 171 ? 18.710 -1.179 -5.301 1.00 92.56 171 SER A CA 1
ATOM 1346 C C . SER A 1 171 ? 18.354 -2.562 -5.858 1.00 92.56 171 SER A C 1
ATOM 1348 O O . SER A 1 171 ? 18.445 -3.559 -5.138 1.00 92.56 171 SER A O 1
ATOM 1350 N N . PHE A 1 172 ? 17.994 -2.657 -7.141 1.00 94.44 172 PHE A N 1
ATOM 1351 C CA . PHE A 1 172 ? 17.542 -3.884 -7.798 1.00 94.44 172 PHE A CA 1
ATOM 1352 C C . PHE A 1 172 ? 18.341 -4.190 -9.077 1.00 94.44 172 PHE A C 1
ATOM 1354 O O . PHE A 1 172 ? 19.037 -3.343 -9.642 1.00 94.44 172 PHE A O 1
ATOM 1361 N N . VAL A 1 173 ? 18.278 -5.448 -9.510 1.00 93.69 173 VAL A N 1
ATOM 1362 C CA . VAL A 1 173 ? 18.710 -5.923 -10.831 1.00 93.69 173 VAL A CA 1
ATOM 1363 C C . VAL A 1 173 ? 17.471 -6.388 -11.572 1.00 93.69 173 VAL A C 1
ATOM 1365 O O . VAL A 1 173 ? 16.738 -7.215 -11.035 1.00 93.69 173 VAL A O 1
ATOM 1368 N N . PHE A 1 174 ? 17.272 -5.900 -12.794 1.00 94.06 174 PHE A N 1
ATOM 1369 C CA . PHE A 1 174 ? 16.139 -6.250 -13.650 1.00 94.06 174 PHE A CA 1
ATOM 1370 C C . PHE A 1 174 ? 16.600 -7.071 -14.848 1.00 94.06 174 PHE A C 1
ATOM 1372 O O . PHE A 1 174 ? 17.711 -6.884 -15.351 1.00 94.06 174 PHE A O 1
ATOM 1379 N N . LYS A 1 175 ? 15.738 -7.970 -15.320 1.00 92.69 175 LYS A N 1
ATOM 1380 C CA . LYS A 1 175 ? 15.934 -8.722 -16.561 1.00 92.69 175 LYS A CA 1
ATOM 1381 C C . LYS A 1 175 ? 14.605 -8.866 -17.284 1.00 92.69 175 LYS A C 1
ATOM 1383 O O . LYS A 1 175 ? 13.624 -9.289 -16.672 1.00 92.69 175 LYS A O 1
ATOM 1388 N N . LEU A 1 176 ? 14.600 -8.579 -18.583 1.00 91.00 176 LEU A N 1
ATOM 1389 C CA . LEU A 1 176 ? 13.503 -8.980 -19.456 1.00 91.00 176 LEU A CA 1
ATOM 1390 C C . LEU A 1 176 ? 13.526 -10.508 -19.572 1.00 91.00 176 LEU A C 1
ATOM 1392 O O . LEU A 1 176 ? 14.544 -11.075 -19.968 1.00 91.00 176 LEU A O 1
ATOM 1396 N N . VAL A 1 177 ? 12.437 -11.154 -19.168 1.00 91.25 177 VAL A N 1
ATOM 1397 C CA . VAL A 1 177 ? 12.284 -12.613 -19.208 1.00 91.25 177 VAL A CA 1
ATOM 1398 C C . VAL A 1 177 ? 11.703 -13.017 -20.550 1.00 91.25 177 VAL A C 1
ATOM 1400 O O . VAL A 1 177 ? 12.306 -13.806 -21.270 1.00 91.25 177 VAL A O 1
ATOM 1403 N N . GLU A 1 178 ? 10.558 -12.437 -20.897 1.00 88.62 178 GLU A N 1
ATOM 1404 C CA . GLU A 1 178 ? 9.826 -12.769 -22.112 1.00 88.62 178 GLU A CA 1
ATOM 1405 C C . GLU A 1 178 ? 8.853 -11.654 -22.508 1.00 88.62 178 GLU A C 1
ATOM 1407 O O . GLU A 1 178 ? 8.748 -10.613 -21.848 1.00 88.62 178 GLU A O 1
ATOM 1412 N N . ARG A 1 179 ? 8.161 -11.886 -23.624 1.00 90.38 179 ARG A N 1
ATOM 1413 C CA . ARG A 1 179 ? 7.010 -11.108 -24.064 1.00 90.38 179 ARG A CA 1
ATOM 1414 C C . ARG A 1 179 ? 5.809 -12.034 -24.103 1.00 90.38 179 ARG A C 1
ATOM 1416 O O . ARG A 1 179 ? 5.904 -13.115 -24.681 1.00 90.38 179 ARG A O 1
ATOM 1423 N N . GLU A 1 180 ? 4.700 -11.601 -23.531 1.00 90.50 180 GLU A N 1
ATOM 1424 C CA . GLU A 1 180 ? 3.458 -12.368 -23.511 1.00 90.50 180 GLU A CA 1
ATOM 1425 C C . GLU A 1 180 ? 2.306 -11.568 -24.118 1.00 90.50 180 GLU A C 1
ATOM 1427 O O . GLU A 1 180 ? 2.402 -10.357 -24.311 1.00 90.50 180 GLU A O 1
ATOM 1432 N N . GLN A 1 181 ? 1.217 -12.254 -24.453 1.00 90.25 181 GLN A N 1
ATOM 1433 C CA . GLN A 1 181 ? -0.024 -11.621 -24.889 1.00 90.25 181 GLN A CA 1
ATOM 1434 C C . GLN A 1 181 ? -1.033 -11.695 -23.747 1.00 90.25 181 GLN A C 1
ATOM 1436 O O . GLN A 1 181 ? -1.395 -12.789 -23.316 1.00 90.25 181 GLN A O 1
ATOM 1441 N N . PHE A 1 182 ? -1.517 -10.543 -23.291 1.00 85.50 182 PHE A N 1
ATOM 1442 C CA . PHE A 1 182 ? -2.540 -10.447 -22.255 1.00 85.50 182 PHE A CA 1
ATOM 1443 C C . PHE A 1 182 ? -3.665 -9.534 -22.739 1.00 85.50 182 PHE A C 1
ATOM 1445 O O . PHE A 1 182 ? -3.417 -8.399 -23.141 1.00 85.50 182 PHE A O 1
ATOM 1452 N N . GLU A 1 183 ? -4.898 -10.048 -22.768 1.00 89.31 183 GLU A N 1
ATOM 1453 C CA . GLU A 1 183 ? -6.082 -9.313 -23.253 1.00 89.31 183 GLU A CA 1
ATOM 1454 C C . GLU A 1 183 ? -5.879 -8.637 -24.632 1.00 89.31 183 GLU A C 1
ATOM 1456 O O . GLU A 1 183 ? -6.354 -7.531 -24.889 1.00 89.31 183 GLU A O 1
ATOM 1461 N N . GLY A 1 184 ? -5.146 -9.301 -25.536 1.00 87.44 184 GLY A N 1
ATOM 1462 C CA . GLY A 1 184 ? -4.855 -8.796 -26.885 1.00 87.44 184 GLY A CA 1
ATOM 1463 C C . GLY A 1 184 ? -3.766 -7.717 -26.953 1.00 87.44 184 GLY A C 1
ATOM 1464 O O . GLY A 1 184 ? -3.647 -7.043 -27.976 1.00 87.44 184 GLY A O 1
ATOM 1465 N N . ARG A 1 185 ? -2.989 -7.532 -25.881 1.00 86.88 185 ARG A N 1
ATOM 1466 C CA . ARG A 1 185 ? -1.866 -6.592 -25.809 1.00 86.88 185 ARG A CA 1
ATOM 1467 C C . ARG A 1 185 ? -0.560 -7.341 -25.569 1.00 86.88 185 ARG A C 1
ATOM 1469 O O . ARG A 1 185 ? -0.503 -8.233 -24.725 1.00 86.88 185 ARG A O 1
ATOM 1476 N N . GLU A 1 186 ? 0.495 -6.934 -26.275 1.00 87.75 186 GLU A N 1
ATOM 1477 C CA . GLU A 1 186 ? 1.853 -7.398 -25.982 1.00 87.75 186 GLU A CA 1
ATOM 1478 C C . GLU A 1 186 ? 2.319 -6.795 -24.650 1.00 87.75 186 GLU A C 1
ATOM 1480 O O . GLU A 1 186 ? 2.285 -5.578 -24.460 1.00 87.75 186 GLU A O 1
ATOM 1485 N N . MET A 1 187 ? 2.766 -7.656 -23.741 1.00 89.81 187 MET A N 1
ATOM 1486 C CA . MET A 1 187 ? 3.266 -7.315 -22.415 1.00 89.81 187 MET A CA 1
ATOM 1487 C C . MET A 1 187 ? 4.720 -7.761 -22.278 1.00 89.81 187 MET A C 1
ATOM 1489 O O . MET A 1 187 ? 5.118 -8.807 -22.791 1.00 89.81 187 MET A O 1
ATOM 1493 N N . PHE A 1 188 ? 5.518 -6.982 -21.549 1.00 91.19 188 PHE A N 1
ATOM 1494 C CA . PHE A 1 188 ? 6.886 -7.350 -21.188 1.00 91.19 188 PHE A CA 1
ATOM 1495 C C . PHE A 1 188 ? 6.910 -7.965 -19.790 1.00 91.19 188 PHE A C 1
ATOM 1497 O O . PHE A 1 188 ? 6.525 -7.313 -18.820 1.00 91.19 188 PHE A O 1
ATOM 1504 N N . VAL A 1 189 ? 7.430 -9.186 -19.672 1.00 90.56 189 VAL A N 1
ATOM 1505 C CA . VAL A 1 189 ? 7.592 -9.860 -18.380 1.00 90.56 189 VAL A CA 1
ATOM 1506 C C . VAL A 1 189 ? 8.989 -9.571 -17.846 1.00 90.56 189 VAL A C 1
ATOM 1508 O O . VAL A 1 189 ? 9.995 -9.941 -18.456 1.00 90.56 189 VAL A O 1
ATOM 1511 N N . ILE A 1 190 ? 9.069 -8.904 -16.695 1.00 91.25 190 ILE A N 1
ATOM 1512 C CA . ILE A 1 190 ? 10.335 -8.486 -16.084 1.00 91.25 190 ILE A CA 1
ATOM 1513 C C . ILE A 1 190 ? 10.536 -9.236 -14.772 1.00 91.25 190 ILE A C 1
ATOM 1515 O O . ILE A 1 190 ? 9.693 -9.196 -13.880 1.00 91.25 190 ILE A O 1
ATOM 1519 N N . SER A 1 191 ? 11.694 -9.874 -14.626 1.00 91.62 191 SER A N 1
ATOM 1520 C CA . SER A 1 191 ? 12.147 -10.399 -13.337 1.00 91.62 191 SER A CA 1
ATOM 1521 C C . SER A 1 191 ? 13.051 -9.386 -12.654 1.00 91.62 191 SER A C 1
ATOM 1523 O O . SER A 1 191 ? 13.819 -8.676 -13.312 1.00 91.62 191 SER A O 1
ATOM 1525 N N . TYR A 1 192 ? 12.984 -9.331 -11.326 1.00 91.75 192 TYR A N 1
ATOM 1526 C CA . TYR A 1 192 ? 13.848 -8.467 -10.541 1.00 91.75 192 TYR A CA 1
ATOM 1527 C C . TYR A 1 192 ? 14.330 -9.135 -9.259 1.00 91.75 192 TYR A C 1
ATOM 1529 O O . TYR A 1 192 ? 13.665 -9.993 -8.680 1.00 91.75 192 TYR A O 1
ATOM 1537 N N . GLN A 1 193 ? 15.511 -8.719 -8.809 1.00 90.62 193 GLN A N 1
ATOM 1538 C CA . GLN A 1 193 ? 16.101 -9.149 -7.548 1.00 90.62 193 GLN A CA 1
ATOM 1539 C C . GLN A 1 193 ? 16.718 -7.951 -6.833 1.00 90.62 193 GLN A C 1
ATOM 1541 O O . GLN A 1 193 ? 17.478 -7.190 -7.430 1.00 90.62 193 GLN A O 1
ATOM 1546 N N . GLN A 1 194 ? 16.419 -7.798 -5.544 1.00 89.75 194 GLN A N 1
ATOM 1547 C CA . GLN A 1 194 ? 17.063 -6.786 -4.715 1.00 89.75 194 GLN A CA 1
ATOM 1548 C C . GLN A 1 194 ? 18.556 -7.115 -4.561 1.00 89.75 194 GLN A C 1
ATOM 1550 O O . GLN A 1 194 ? 18.907 -8.219 -4.140 1.00 89.75 194 GLN A O 1
ATOM 1555 N N . LYS A 1 195 ? 19.434 -6.166 -4.902 1.00 93.94 195 LYS A N 1
ATOM 1556 C CA . LYS A 1 195 ? 20.898 -6.285 -4.759 1.00 93.94 195 LYS A CA 1
ATOM 1557 C C . LYS A 1 195 ? 21.457 -5.492 -3.579 1.00 93.94 195 LYS A C 1
ATOM 1559 O O . LYS A 1 195 ? 22.550 -5.794 -3.112 1.00 93.94 195 LYS A O 1
ATOM 1564 N N . SER A 1 196 ? 20.725 -4.497 -3.089 1.00 90.56 196 SER A N 1
ATOM 1565 C CA . SER A 1 196 ? 21.096 -3.711 -1.911 1.00 90.56 196 SER A CA 1
ATOM 1566 C C . SER A 1 196 ? 19.852 -3.237 -1.164 1.00 90.56 196 SER A C 1
ATOM 1568 O O . SER A 1 196 ? 18.741 -3.247 -1.696 1.00 90.56 196 SER A O 1
ATOM 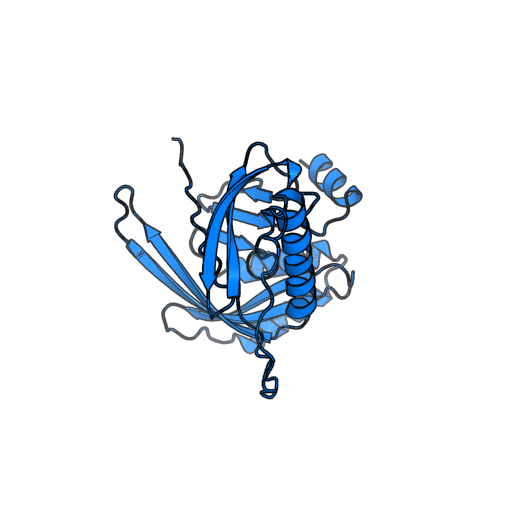1570 N N . LYS A 1 197 ? 20.019 -2.826 0.097 1.00 87.06 197 LYS A N 1
ATOM 1571 C CA . LYS A 1 197 ? 18.933 -2.181 0.845 1.00 87.06 197 LYS A CA 1
ATOM 1572 C C . LYS A 1 197 ? 18.502 -0.887 0.141 1.00 87.06 197 LYS A C 1
ATOM 1574 O O . LYS A 1 197 ? 19.309 -0.243 -0.529 1.00 87.06 197 LYS A O 1
ATOM 1579 N N . SER A 1 198 ? 17.230 -0.537 0.289 1.00 83.75 198 SER A N 1
ATOM 1580 C CA . SER A 1 198 ? 16.684 0.753 -0.128 1.00 83.75 198 SER A CA 1
ATOM 1581 C C . SER A 1 198 ? 16.231 1.495 1.129 1.00 83.75 198 SER A C 1
ATOM 1583 O O . SER A 1 198 ? 15.529 0.880 1.929 1.00 83.75 198 SER A O 1
ATOM 1585 N N . PRO A 1 199 ? 16.572 2.782 1.315 1.00 81.00 199 PRO A N 1
ATOM 1586 C CA . PRO A 1 199 ? 16.051 3.576 2.431 1.00 81.00 199 PRO A CA 1
ATOM 1587 C C . PRO A 1 199 ? 14.554 3.915 2.281 1.00 81.00 199 PRO A C 1
ATOM 1589 O O . PRO A 1 199 ? 13.987 4.590 3.129 1.00 81.00 199 PRO A O 1
ATOM 1592 N N . TYR A 1 200 ? 13.914 3.467 1.198 1.00 79.88 200 TYR A N 1
ATOM 1593 C CA . TYR A 1 200 ? 12.491 3.656 0.899 1.00 79.88 200 TYR A CA 1
ATOM 1594 C C . TYR A 1 200 ? 11.669 2.375 1.131 1.00 79.88 200 TYR A C 1
ATOM 1596 O O . TYR A 1 200 ? 10.456 2.373 0.928 1.00 79.88 200 TYR A O 1
ATOM 1604 N N . ILE A 1 201 ? 12.328 1.268 1.499 1.00 78.56 201 ILE A N 1
ATOM 1605 C CA . ILE A 1 201 ? 11.694 -0.027 1.768 1.00 78.56 201 ILE A CA 1
ATOM 1606 C C . ILE A 1 201 ? 12.178 -0.518 3.128 1.00 78.56 201 ILE A C 1
ATOM 1608 O O . ILE A 1 201 ? 13.313 -0.987 3.255 1.00 78.56 201 ILE A O 1
ATOM 1612 N N . SER A 1 202 ? 11.294 -0.471 4.118 1.00 75.50 202 SER A N 1
ATOM 1613 C CA . SER A 1 202 ? 11.608 -0.911 5.475 1.00 75.50 202 SER A CA 1
ATOM 1614 C C . SER A 1 202 ? 10.986 -2.272 5.753 1.00 75.50 202 SER A C 1
ATOM 1616 O O . SER A 1 202 ? 9.790 -2.483 5.544 1.00 75.50 202 SER A O 1
ATOM 1618 N N . VAL A 1 203 ? 11.815 -3.202 6.240 1.00 74.75 203 VAL A N 1
ATOM 1619 C CA . VAL A 1 203 ? 11.390 -4.535 6.682 1.00 74.75 203 VAL A CA 1
ATOM 1620 C C . VAL A 1 203 ? 11.842 -4.743 8.120 1.00 74.75 203 VAL A C 1
ATOM 1622 O O . VAL A 1 203 ? 13.037 -4.872 8.377 1.00 74.75 203 VAL A O 1
ATOM 1625 N N . ASN A 1 204 ? 10.890 -4.808 9.052 1.00 69.25 204 ASN A N 1
ATOM 1626 C CA . ASN A 1 204 ? 11.136 -5.036 10.484 1.00 69.25 204 ASN A CA 1
ATOM 1627 C C . ASN A 1 204 ? 12.093 -4.030 11.161 1.00 69.25 204 ASN A C 1
ATOM 1629 O O . ASN A 1 204 ? 12.707 -4.383 12.165 1.00 69.25 204 ASN A O 1
ATOM 1633 N N . GLU A 1 205 ? 12.247 -2.804 10.643 1.00 59.31 205 GLU A N 1
ATOM 1634 C CA . GLU A 1 205 ? 13.245 -1.859 11.181 1.00 59.31 205 GLU A CA 1
ATOM 1635 C C . GLU A 1 205 ? 12.891 -1.301 12.580 1.00 59.31 205 GLU A C 1
ATOM 1637 O O . GLU A 1 205 ? 13.791 -0.815 13.256 1.00 59.31 205 GLU A O 1
ATOM 1642 N N . GLU A 1 206 ? 11.649 -1.450 13.074 1.00 54.25 206 GLU A N 1
ATOM 1643 C CA . GLU A 1 206 ? 11.207 -0.824 14.342 1.00 54.25 206 GLU A CA 1
ATOM 1644 C C . GLU A 1 206 ? 10.580 -1.744 15.415 1.00 54.25 206 GLU A C 1
ATOM 1646 O O . GLU A 1 206 ? 10.151 -1.252 16.456 1.00 54.25 206 GLU A O 1
ATOM 1651 N N . ASN A 1 207 ? 10.525 -3.074 15.259 1.00 46.00 207 ASN A N 1
ATOM 1652 C CA . ASN A 1 207 ? 9.727 -3.901 16.183 1.00 46.00 207 ASN A CA 1
ATOM 1653 C C . ASN A 1 207 ? 10.498 -4.960 16.993 1.00 46.00 207 ASN A C 1
ATOM 1655 O O . ASN A 1 207 ? 11.099 -5.879 16.447 1.00 46.00 207 ASN A O 1
ATOM 1659 N N . LYS A 1 208 ? 10.323 -4.913 18.327 1.00 45.16 208 LYS A N 1
ATOM 1660 C CA . LYS A 1 208 ? 10.535 -6.028 19.284 1.00 45.16 208 LYS A CA 1
ATOM 1661 C C . LYS A 1 208 ? 9.407 -7.081 19.223 1.00 45.16 208 LYS A C 1
ATOM 1663 O O . LYS A 1 208 ? 9.232 -7.851 20.163 1.00 45.16 208 LYS A O 1
ATOM 1668 N N . SER A 1 209 ? 8.588 -7.057 18.172 1.00 54.53 209 SER A N 1
ATOM 1669 C CA . SER A 1 209 ? 7.406 -7.907 18.018 1.00 54.53 209 SER A CA 1
ATOM 1670 C C . SER A 1 209 ? 7.676 -9.022 17.011 1.00 54.53 209 SER A C 1
ATOM 1672 O O . SER A 1 209 ? 8.359 -8.797 16.016 1.00 54.53 209 SER A O 1
ATOM 1674 N N . ASP A 1 210 ? 7.056 -10.185 17.204 1.00 59.12 210 ASP A N 1
ATOM 1675 C CA . ASP A 1 210 ? 7.140 -11.325 16.277 1.00 59.12 210 ASP A CA 1
ATOM 1676 C C . ASP A 1 210 ? 6.398 -11.096 14.935 1.00 59.12 210 ASP A C 1
ATOM 1678 O O . ASP A 1 210 ? 6.208 -12.036 14.157 1.00 59.12 210 ASP A O 1
ATOM 1682 N N . LYS A 1 211 ? 5.922 -9.871 14.660 1.00 63.53 211 LYS A N 1
ATOM 1683 C CA . LYS A 1 211 ? 5.193 -9.518 13.435 1.00 63.53 211 LYS A CA 1
ATOM 1684 C C . LYS A 1 211 ? 6.139 -9.025 12.338 1.00 63.53 211 LYS A C 1
ATOM 1686 O O . LYS A 1 211 ? 7.001 -8.189 12.589 1.00 63.53 211 LYS A O 1
ATOM 1691 N N . LEU A 1 212 ? 5.911 -9.489 11.109 1.00 66.25 212 LEU A N 1
ATOM 1692 C CA . LEU A 1 212 ? 6.549 -8.957 9.907 1.00 66.25 212 LEU A CA 1
ATOM 1693 C C . LEU A 1 212 ? 5.948 -7.580 9.584 1.00 66.25 212 LEU A C 1
ATOM 1695 O O . LEU A 1 212 ? 4.732 -7.444 9.476 1.00 66.25 212 LEU A O 1
ATOM 1699 N N . PHE A 1 213 ? 6.789 -6.566 9.429 1.00 68.44 213 PHE A N 1
ATOM 1700 C CA . PHE A 1 213 ? 6.384 -5.213 9.051 1.00 68.44 213 PHE A CA 1
ATOM 1701 C C . PHE A 1 213 ? 7.020 -4.856 7.710 1.00 68.44 213 PHE A C 1
ATOM 1703 O O . PHE A 1 213 ? 8.241 -4.966 7.579 1.00 68.44 213 PHE A O 1
ATOM 1710 N N . LEU A 1 214 ? 6.202 -4.460 6.733 1.00 73.31 214 LEU A N 1
ATOM 1711 C CA . LEU A 1 214 ? 6.634 -3.981 5.421 1.00 73.31 214 LEU A CA 1
ATOM 1712 C C . LEU A 1 214 ? 6.018 -2.606 5.156 1.00 73.31 214 LEU A C 1
ATOM 1714 O O . LEU A 1 214 ? 4.793 -2.459 5.134 1.00 73.31 214 LEU A O 1
ATOM 1718 N N . GLU A 1 215 ? 6.877 -1.625 4.910 1.00 74.94 215 GLU A N 1
ATOM 1719 C CA . GLU A 1 215 ? 6.479 -0.259 4.583 1.00 74.94 215 GLU A CA 1
ATOM 1720 C C . GLU A 1 215 ? 7.205 0.240 3.335 1.00 74.94 215 GLU A C 1
ATOM 1722 O O . GLU A 1 215 ? 8.412 0.028 3.169 1.00 74.94 215 GLU A O 1
ATOM 1727 N N . PHE A 1 216 ? 6.440 0.917 2.477 1.00 74.88 216 PHE A N 1
ATOM 1728 C CA . PHE A 1 216 ? 6.939 1.644 1.319 1.00 74.88 216 PHE A CA 1
ATOM 1729 C C . PHE A 1 216 ? 6.822 3.142 1.569 1.00 74.88 216 PHE A C 1
ATOM 1731 O O . PHE A 1 216 ? 5.716 3.671 1.679 1.00 74.88 216 PHE A O 1
ATOM 1738 N N . ASP A 1 217 ? 7.970 3.807 1.630 1.00 71.19 217 ASP A N 1
ATOM 1739 C CA . ASP A 1 217 ? 8.071 5.238 1.884 1.00 71.19 217 ASP A CA 1
ATOM 1740 C C . ASP A 1 217 ? 8.654 5.958 0.661 1.00 71.19 217 ASP A C 1
ATOM 1742 O O . ASP A 1 217 ? 9.835 6.308 0.618 1.00 71.19 217 ASP A O 1
ATOM 1746 N N . VAL A 1 218 ? 7.816 6.100 -0.366 1.00 63.50 218 VAL A N 1
ATOM 1747 C CA . VAL A 1 218 ? 8.203 6.479 -1.738 1.00 63.50 218 VAL A CA 1
ATOM 1748 C C . VAL A 1 218 ? 8.165 8.001 -1.968 1.00 63.50 218 VAL A C 1
ATOM 1750 O O . VAL A 1 218 ? 8.692 8.479 -2.967 1.00 63.50 218 VAL A O 1
ATOM 1753 N N . ASP A 1 219 ? 7.571 8.759 -1.037 1.00 58.47 219 ASP A N 1
ATOM 1754 C CA . ASP A 1 219 ? 7.265 10.196 -1.187 1.00 58.47 219 ASP A CA 1
ATOM 1755 C C . ASP A 1 219 ? 7.899 11.110 -0.149 1.00 58.47 219 ASP A C 1
ATOM 1757 O O . ASP A 1 219 ? 7.762 12.333 -0.227 1.00 58.47 219 ASP A O 1
ATOM 1761 N N . THR A 1 220 ? 8.574 10.544 0.843 1.00 52.47 220 THR A N 1
ATOM 1762 C CA . THR A 1 220 ? 9.188 11.358 1.881 1.00 52.47 220 THR A CA 1
ATOM 1763 C C . THR A 1 220 ? 10.398 12.094 1.298 1.00 52.47 220 THR A C 1
ATOM 1765 O O . THR A 1 220 ? 11.308 11.436 0.786 1.00 52.47 220 THR A O 1
ATOM 1768 N N . PRO A 1 221 ? 10.431 13.443 1.346 1.00 47.44 221 PRO A N 1
ATOM 1769 C CA . PRO A 1 221 ? 11.568 14.223 0.867 1.00 47.44 221 PRO A CA 1
ATOM 1770 C C . PRO A 1 221 ? 12.870 13.773 1.539 1.00 47.44 221 PRO A C 1
ATOM 1772 O O . PRO A 1 221 ? 12.865 13.431 2.723 1.00 47.44 221 PRO A O 1
ATOM 1775 N N . ASP A 1 222 ? 13.994 13.830 0.819 1.00 45.47 222 ASP A N 1
ATOM 1776 C CA . ASP A 1 222 ? 15.310 13.395 1.322 1.00 45.47 222 ASP A CA 1
ATOM 1777 C C . ASP A 1 222 ? 15.678 14.026 2.680 1.00 45.47 222 ASP A C 1
ATOM 1779 O O . ASP A 1 222 ? 16.231 13.359 3.555 1.00 45.47 222 ASP A O 1
ATOM 1783 N N . SER A 1 223 ? 15.277 15.281 2.911 1.00 39.81 223 SER A N 1
ATOM 1784 C CA . SER A 1 223 ? 15.502 16.007 4.170 1.00 39.81 223 SER A CA 1
ATOM 1785 C C . SER A 1 223 ? 14.773 15.417 5.385 1.00 39.81 223 SER A C 1
ATOM 1787 O O . SER A 1 223 ? 15.189 15.636 6.521 1.00 39.81 223 SER A O 1
ATOM 1789 N N . VAL A 1 224 ? 13.696 14.660 5.172 1.00 41.78 224 VAL A N 1
ATOM 1790 C CA . VAL A 1 224 ? 12.911 14.014 6.236 1.00 41.78 224 VAL A CA 1
ATOM 1791 C C . VAL A 1 224 ? 13.463 12.613 6.545 1.00 41.78 224 VAL A C 1
ATOM 1793 O O . VAL A 1 224 ? 13.432 12.177 7.698 1.00 41.78 224 VAL A O 1
ATOM 1796 N N . LYS A 1 225 ? 14.090 11.943 5.565 1.00 47.53 225 LYS A N 1
ATOM 1797 C CA . LYS A 1 225 ? 14.783 10.655 5.768 1.00 47.53 225 LYS A CA 1
ATOM 1798 C C . LYS A 1 225 ? 16.046 10.796 6.615 1.00 47.53 225 LYS A C 1
ATOM 1800 O O . LYS A 1 225 ? 16.341 9.904 7.408 1.00 47.53 225 LYS A O 1
ATOM 1805 N N . GLU A 1 226 ? 16.758 11.921 6.507 1.00 41.56 226 GLU A N 1
ATOM 1806 C CA . GLU A 1 226 ? 17.919 12.206 7.363 1.00 41.56 226 GLU A CA 1
ATOM 1807 C C . GLU A 1 226 ? 17.532 12.359 8.844 1.00 41.56 226 GLU A C 1
ATOM 1809 O O . GLU A 1 226 ? 18.236 11.856 9.717 1.00 41.56 226 GLU A O 1
ATOM 1814 N N . LEU A 1 227 ? 16.372 12.953 9.147 1.00 34.97 227 LEU A N 1
ATOM 1815 C CA . LEU A 1 227 ? 15.849 13.064 10.517 1.00 34.97 227 LEU A CA 1
ATOM 1816 C C . LEU A 1 227 ? 15.422 11.707 11.096 1.00 34.97 227 LEU A C 1
ATOM 1818 O O . LEU A 1 227 ? 15.710 11.420 12.257 1.00 34.97 227 LEU A O 1
ATOM 1822 N N . GLY A 1 228 ? 14.817 10.842 10.278 1.00 36.31 228 GLY A N 1
ATOM 1823 C CA . GLY A 1 228 ? 14.511 9.455 10.647 1.00 36.31 228 GLY A CA 1
ATOM 1824 C C . GLY A 1 228 ? 15.745 8.552 10.780 1.00 36.31 228 GLY A C 1
ATOM 1825 O O . GLY A 1 228 ? 15.649 7.481 11.371 1.00 36.31 228 GLY A O 1
ATOM 1826 N N . ALA A 1 229 ? 16.905 8.962 10.257 1.00 38.53 229 ALA A N 1
ATOM 1827 C CA . ALA A 1 229 ? 18.193 8.299 10.477 1.00 38.53 229 ALA A CA 1
ATOM 1828 C C . ALA A 1 229 ? 18.955 8.868 11.690 1.00 38.53 229 ALA A C 1
ATOM 1830 O O . ALA A 1 229 ? 19.710 8.137 12.324 1.00 38.53 229 ALA A O 1
ATOM 1831 N N . LEU A 1 230 ? 18.738 10.145 12.025 1.00 27.05 230 LEU A N 1
ATOM 1832 C CA . LEU A 1 230 ? 19.344 10.847 13.167 1.00 27.05 230 LEU A CA 1
ATOM 1833 C C . LEU A 1 230 ? 18.607 10.635 14.498 1.00 27.05 230 LEU A C 1
ATOM 1835 O O . LEU A 1 230 ? 19.153 10.960 15.550 1.00 27.05 230 LEU A O 1
ATOM 1839 N N . LEU A 1 231 ? 17.392 10.083 14.464 1.00 28.22 231 LEU A N 1
ATOM 1840 C CA . LEU A 1 231 ? 16.633 9.659 15.647 1.00 28.22 231 LEU A CA 1
ATOM 1841 C C . LEU A 1 231 ? 16.670 8.131 15.877 1.00 28.22 231 LEU A C 1
ATOM 1843 O O . LEU A 1 231 ? 15.889 7.625 16.682 1.00 28.22 231 LEU A O 1
ATOM 1847 N N . ARG A 1 232 ? 17.575 7.413 15.191 1.00 33.69 232 ARG A N 1
ATOM 1848 C CA . ARG A 1 232 ? 17.887 5.988 15.416 1.00 33.69 232 ARG A CA 1
ATOM 1849 C C . ARG A 1 232 ? 18.924 5.799 16.518 1.00 33.69 232 ARG A C 1
ATOM 1851 O O . ARG A 1 232 ? 19.926 6.547 16.514 1.00 33.69 232 ARG A O 1
#

Sequence (232 aa):
MFTKIIHTVILTVLTAIFTFAQTSSPVPTPQSSPSPVSLETILTEAEKQTIAYRENFANLLAEEAKVFEKYDKKGKAGDKRTVESNFLVYQSAKNTNSISEYRNVTRVDGKTVGDNAKRAEDFFEKVLKSTTADKELERIRDENSRYDKNLVINGITLNQAVVLAAHIRPSFVFKLVEREQFEGREMFVISYQQKSKSPYISVNEENKSDKLFLEFDVDTPDSVKELGALLR